Protein AF-B8B8D3-F1 (afdb_monomer_lite)

pLDDT: mean 75.6, std 18.87, range [27.77, 97.94]

InterPro domains:
  IPR036291 NAD(P)-binding domain superfamily [SSF51735] (35-238)
  IPR055222 PRISE-like, Rossmann-fold domain [PF22917] (116-286)

Structure (mmCIF, N/CA/C/O backbone):
data_AF-B8B8D3-F1
#
_entry.id   AF-B8B8D3-F1
#
loop_
_atom_site.group_PDB
_atom_site.id
_atom_site.type_symbol
_atom_site.label_atom_id
_atom_site.label_alt_id
_atom_site.label_comp_id
_atom_site.label_asym_id
_atom_site.label_entity_id
_atom_site.label_seq_id
_atom_site.pdbx_PDB_ins_code
_atom_site.Cartn_x
_atom_site.Cartn_y
_atom_site.Cartn_z
_atom_site.occupancy
_atom_site.B_iso_or_equiv
_atom_site.auth_seq_id
_atom_site.auth_comp_id
_atom_site.auth_asym_id
_atom_site.auth_atom_id
_atom_site.pdbx_PDB_model_num
ATOM 1 N N . MET A 1 1 ? -10.388 -38.086 17.971 1.00 31.34 1 MET A N 1
ATOM 2 C CA . MET A 1 1 ? -9.659 -36.912 17.451 1.00 31.34 1 MET A CA 1
ATOM 3 C C . MET A 1 1 ? -10.047 -35.722 18.312 1.00 31.34 1 MET A C 1
ATOM 5 O O . MET A 1 1 ? -11.242 -35.467 18.411 1.00 31.34 1 MET A O 1
ATOM 9 N N . PRO A 1 2 ? -9.105 -35.093 19.027 1.00 27.77 2 PRO A N 1
ATOM 10 C CA . PRO A 1 2 ? -9.404 -33.931 19.853 1.00 27.77 2 PRO A CA 1
ATOM 11 C C . PRO A 1 2 ? -9.644 -32.690 18.970 1.00 27.77 2 PRO A C 1
ATOM 13 O O . PRO A 1 2 ? -9.091 -32.624 17.869 1.00 27.77 2 PRO A O 1
ATOM 16 N N . PRO A 1 3 ? -10.477 -31.732 19.416 1.00 29.30 3 PRO A N 1
ATOM 17 C CA . PRO A 1 3 ? -10.770 -30.510 18.673 1.00 29.30 3 PRO A CA 1
ATOM 18 C C . PRO A 1 3 ? -9.512 -29.649 18.519 1.00 29.30 3 PRO A C 1
ATOM 20 O O . PRO A 1 3 ? -8.727 -29.504 19.458 1.00 29.30 3 PRO A O 1
ATOM 23 N N . MET A 1 4 ? -9.330 -29.093 17.317 1.00 30.20 4 MET A N 1
ATOM 24 C CA . MET A 1 4 ? -8.259 -28.152 16.997 1.00 30.20 4 MET A CA 1
ATOM 25 C C . MET A 1 4 ? -8.291 -26.970 17.972 1.00 30.20 4 MET A C 1
ATOM 27 O O . MET A 1 4 ? -9.314 -26.316 18.166 1.00 30.20 4 MET A O 1
ATOM 31 N N . SER A 1 5 ? -7.152 -26.762 18.623 1.00 32.12 5 SER A N 1
ATOM 32 C CA . SER A 1 5 ? -6.927 -25.787 19.678 1.00 32.12 5 SER A CA 1
ATOM 33 C C . SER A 1 5 ? -7.064 -24.345 19.190 1.00 32.12 5 SER A C 1
ATOM 35 O O . SER A 1 5 ? -6.575 -24.000 18.116 1.00 32.12 5 SER A O 1
ATOM 37 N N . MET A 1 6 ? -7.635 -23.498 20.049 1.00 28.94 6 MET A N 1
ATOM 38 C CA . MET A 1 6 ? -7.579 -22.036 19.969 1.00 28.94 6 MET A CA 1
ATOM 39 C C . MET A 1 6 ? -6.158 -21.538 19.650 1.00 28.94 6 MET A C 1
ATOM 41 O O . MET A 1 6 ? -5.189 -21.976 20.273 1.00 28.94 6 MET A O 1
ATOM 45 N N . SER A 1 7 ? -6.041 -20.586 18.719 1.00 35.81 7 SER A N 1
ATOM 46 C CA . SER A 1 7 ? -4.790 -19.867 18.451 1.00 35.81 7 SER A CA 1
ATOM 47 C C . SER A 1 7 ? -4.375 -19.061 19.688 1.00 35.81 7 SER A C 1
ATOM 49 O O . SER A 1 7 ? -5.085 -18.165 20.144 1.00 35.81 7 SER A O 1
ATOM 51 N N . TRP A 1 8 ? -3.209 -19.396 20.237 1.00 35.69 8 TRP A N 1
ATOM 52 C CA . TRP A 1 8 ? -2.661 -18.899 21.505 1.00 35.69 8 TRP A CA 1
ATOM 53 C C . TRP A 1 8 ? -2.178 -17.431 21.479 1.00 35.69 8 TRP A C 1
ATOM 55 O O . TRP A 1 8 ? -1.571 -16.970 22.441 1.00 35.69 8 TRP A O 1
ATOM 65 N N . TRP A 1 9 ? -2.469 -16.670 20.418 1.00 36.53 9 TRP A N 1
ATOM 66 C CA . TRP A 1 9 ? -2.070 -15.260 20.281 1.00 36.53 9 TRP A CA 1
ATOM 67 C C . TRP A 1 9 ? -3.082 -14.275 20.905 1.00 36.53 9 TRP A C 1
ATOM 69 O O . TRP A 1 9 ? -2.736 -13.137 21.204 1.00 36.53 9 TRP A O 1
ATOM 79 N N . TRP A 1 10 ? -4.313 -14.720 21.188 1.00 33.72 10 TRP A N 1
ATOM 80 C CA . TRP A 1 10 ? -5.414 -13.869 21.671 1.00 33.72 10 TRP A CA 1
ATOM 81 C C . TRP A 1 10 ? -5.451 -13.618 23.191 1.00 33.72 10 TRP A C 1
ATOM 83 O O . TRP A 1 10 ? -6.118 -12.693 23.656 1.00 33.72 10 TRP A O 1
ATOM 93 N N . ALA A 1 11 ? -4.743 -14.413 24.000 1.00 34.53 11 ALA A N 1
ATOM 94 C CA . ALA A 1 11 ? -4.904 -14.384 25.460 1.00 34.53 11 ALA A CA 1
ATOM 95 C C . ALA A 1 11 ? -4.352 -13.108 26.131 1.00 34.53 11 ALA A C 1
ATOM 97 O O . ALA A 1 11 ? -4.835 -12.722 27.196 1.00 34.53 11 ALA A O 1
ATOM 98 N N . GLY A 1 12 ? -3.382 -12.430 25.507 1.00 35.00 12 GLY A N 1
ATOM 99 C CA . GLY A 1 12 ? -2.735 -11.244 26.080 1.00 35.00 12 GLY A CA 1
ATOM 100 C C . GLY A 1 12 ? -3.601 -9.981 26.057 1.00 35.00 12 GLY A C 1
ATOM 101 O O . GLY A 1 12 ? -3.593 -9.221 27.021 1.00 35.00 12 GLY A O 1
ATOM 102 N N . ALA A 1 13 ? -4.389 -9.775 24.996 1.00 36.91 13 ALA A N 1
ATOM 103 C CA . ALA A 1 13 ? -5.207 -8.569 24.821 1.00 36.91 13 ALA A CA 1
ATOM 104 C C . ALA A 1 13 ? -6.598 -8.669 25.483 1.00 36.91 13 ALA A C 1
ATOM 106 O O . ALA A 1 13 ? -7.198 -7.656 25.833 1.00 36.91 13 ALA A O 1
ATOM 107 N N . ILE A 1 14 ? -7.116 -9.889 25.680 1.00 40.28 14 ILE A N 1
ATOM 108 C CA . ILE A 1 14 ? -8.519 -10.137 26.067 1.00 40.28 14 ILE A CA 1
ATOM 109 C C . ILE A 1 14 ? -8.697 -10.363 27.583 1.00 40.28 14 ILE A C 1
ATOM 111 O O . ILE A 1 14 ? -9.805 -10.228 28.107 1.00 40.28 14 ILE A O 1
ATOM 115 N N . GLY A 1 15 ? -7.624 -10.646 28.333 1.00 33.59 15 GLY A N 1
ATOM 116 C CA . GLY A 1 15 ? -7.701 -10.983 29.765 1.00 33.59 15 GLY A CA 1
ATOM 117 C C . GLY A 1 15 ? -8.375 -9.924 30.655 1.00 33.59 15 GLY A C 1
ATOM 118 O O . GLY A 1 15 ? -8.972 -10.268 31.674 1.00 33.59 15 GLY A O 1
ATOM 119 N N . ALA A 1 16 ? -8.351 -8.651 30.250 1.00 39.16 16 ALA A N 1
ATOM 120 C CA . ALA A 1 16 ? -8.953 -7.547 31.000 1.00 39.16 16 ALA A CA 1
ATOM 121 C C . ALA A 1 16 ? -10.448 -7.306 30.690 1.00 39.16 16 ALA A C 1
ATOM 123 O O . ALA A 1 16 ? -11.129 -6.633 31.461 1.00 39.16 16 ALA A O 1
ATOM 124 N N . ALA A 1 17 ? -10.990 -7.870 29.603 1.00 37.41 17 ALA A N 1
ATOM 125 C CA . ALA A 1 17 ? -12.315 -7.515 29.081 1.00 37.41 17 ALA A CA 1
ATOM 126 C C . ALA A 1 17 ? -13.492 -8.296 29.702 1.00 37.41 17 ALA A C 1
ATOM 128 O O . ALA A 1 17 ? -14.651 -7.939 29.502 1.00 37.41 17 ALA A O 1
ATOM 129 N N . ARG A 1 18 ? -13.245 -9.359 30.481 1.00 32.28 18 ARG A N 1
ATOM 130 C CA . ARG A 1 18 ? -14.314 -10.294 30.899 1.00 32.28 18 ARG A CA 1
ATOM 131 C C . ARG A 1 18 ? -15.180 -9.839 32.084 1.00 32.28 18 ARG A C 1
ATOM 133 O O . ARG A 1 18 ? -15.982 -10.634 32.562 1.00 32.28 18 ARG A O 1
ATOM 140 N N . LYS A 1 19 ? -15.017 -8.614 32.598 1.00 33.91 19 LYS A N 1
ATOM 141 C CA . LYS A 1 19 ? -15.690 -8.169 33.839 1.00 33.91 19 LYS A CA 1
ATOM 142 C C . LYS A 1 19 ? -16.727 -7.053 33.700 1.00 33.91 19 LYS A C 1
ATOM 144 O O . LYS A 1 19 ? -17.307 -6.686 34.714 1.00 33.91 19 LYS A O 1
ATOM 149 N N . CYS A 1 20 ? -17.015 -6.552 32.501 1.00 36.50 20 CYS A N 1
ATOM 150 C CA . CYS A 1 20 ? -17.858 -5.360 32.352 1.00 36.50 20 CYS A CA 1
ATOM 151 C C . CYS A 1 20 ? -19.059 -5.552 31.419 1.00 36.50 20 CYS A C 1
ATOM 153 O O . CYS A 1 20 ? -19.284 -4.703 30.571 1.00 36.50 20 CYS A O 1
ATOM 155 N N . HIS A 1 21 ? -19.846 -6.621 31.556 1.00 34.66 21 HIS A N 1
ATOM 156 C CA . HIS A 1 21 ? -21.182 -6.649 30.950 1.00 34.66 21 HIS A CA 1
ATOM 157 C C . HIS A 1 21 ? -22.163 -7.458 31.798 1.00 34.66 21 HIS A C 1
ATOM 159 O O . HIS A 1 21 ? -22.238 -8.670 31.669 1.00 34.66 21 HIS A O 1
ATOM 165 N N . ASP A 1 22 ? -22.919 -6.740 32.628 1.00 34.78 22 ASP A N 1
ATOM 166 C CA . ASP A 1 22 ? -24.311 -7.046 32.960 1.00 34.78 22 ASP A CA 1
ATOM 167 C C . ASP A 1 22 ? -25.062 -5.704 33.045 1.00 34.78 22 ASP A C 1
ATOM 169 O O . ASP A 1 22 ? -24.672 -4.821 33.810 1.00 34.78 22 ASP A O 1
ATOM 173 N N . GLY A 1 23 ? -26.109 -5.531 32.229 1.00 30.45 23 GLY A N 1
ATOM 174 C CA . GLY A 1 23 ? -27.017 -4.373 32.272 1.00 30.45 23 GLY A CA 1
ATOM 175 C C . GLY A 1 23 ? -27.490 -3.903 30.891 1.00 30.45 23 GLY A C 1
ATOM 176 O O . GLY A 1 23 ? -26.747 -3.232 30.181 1.00 30.45 23 GLY A O 1
ATOM 177 N N . GLY A 1 24 ? -28.720 -4.271 30.510 1.00 37.78 24 GLY A N 1
ATOM 178 C CA . GLY A 1 24 ? -29.315 -4.029 29.188 1.00 37.78 24 GLY A CA 1
ATOM 179 C C . GLY A 1 24 ? -30.153 -2.749 29.028 1.00 37.78 24 GLY A C 1
ATOM 180 O O . GLY A 1 24 ? -30.533 -2.103 30.001 1.00 37.78 24 GLY A O 1
ATOM 181 N N . GLY A 1 25 ? -30.482 -2.443 27.767 1.00 29.25 25 GLY A N 1
ATOM 182 C CA . GLY A 1 25 ? -31.444 -1.429 27.314 1.00 29.25 25 GLY A CA 1
ATOM 183 C C . GLY A 1 25 ? -31.605 -1.493 25.785 1.00 29.25 25 GLY A C 1
ATOM 184 O O . GLY A 1 25 ? -30.609 -1.526 25.070 1.00 29.25 25 GLY A O 1
ATOM 185 N N . GLY A 1 26 ? -32.844 -1.607 25.292 1.00 36.75 26 GLY A N 1
ATOM 186 C CA . GLY A 1 26 ? -33.171 -1.963 23.905 1.00 36.75 26 GLY A CA 1
ATOM 187 C C . GLY A 1 26 ? -33.224 -0.790 22.923 1.00 36.75 26 GLY A C 1
ATOM 188 O O . GLY A 1 26 ? -34.299 -0.263 22.656 1.00 36.75 26 GLY A O 1
ATOM 189 N N . GLU A 1 27 ? -32.085 -0.463 22.317 1.00 39.56 27 GLU A N 1
ATOM 190 C CA . GLU A 1 27 ? -32.020 0.148 20.984 1.00 39.56 27 GLU A CA 1
ATOM 191 C C . GLU A 1 27 ? -31.720 -0.961 19.966 1.00 39.56 27 GLU A C 1
ATOM 193 O O . GLU A 1 27 ? -30.878 -1.827 20.221 1.00 39.56 27 GLU A O 1
ATOM 198 N N . GLN A 1 28 ? -32.413 -0.976 18.821 1.00 40.50 28 GLN A N 1
ATOM 199 C CA . GLN A 1 28 ? -32.047 -1.870 17.718 1.00 40.50 28 GLN A CA 1
ATOM 200 C C . GLN A 1 28 ? -30.656 -1.456 17.228 1.00 40.50 28 GLN A C 1
ATOM 202 O O . GLN A 1 28 ? -30.510 -0.449 16.538 1.00 40.50 28 GLN A O 1
ATOM 207 N N . GLN A 1 29 ? -29.632 -2.205 17.643 1.00 42.88 29 GLN A N 1
ATOM 208 C CA . GLN A 1 29 ? -28.259 -2.011 17.191 1.00 42.88 29 GLN A CA 1
ATOM 209 C C . GLN A 1 29 ? -28.222 -2.001 15.655 1.00 42.88 29 GLN A C 1
ATOM 211 O O . GLN A 1 29 ? -28.870 -2.854 15.038 1.00 42.88 29 GLN A O 1
ATOM 216 N N . PRO A 1 30 ? -27.483 -1.066 15.026 1.00 52.66 30 PRO A N 1
ATOM 217 C CA . PRO A 1 30 ? -27.305 -1.089 13.583 1.00 52.66 30 PRO A CA 1
ATOM 218 C C . PRO A 1 30 ? -26.759 -2.464 13.160 1.00 52.66 30 PRO A C 1
ATOM 220 O O . PRO A 1 30 ? -25.956 -3.053 13.888 1.00 52.66 30 PRO A O 1
ATOM 223 N N . PRO A 1 31 ? -27.181 -2.996 11.998 1.00 69.69 31 PRO A N 1
ATOM 224 C CA . PRO A 1 31 ? -26.857 -4.364 11.581 1.00 69.69 31 PRO A CA 1
ATOM 225 C C . PRO A 1 31 ? -25.350 -4.603 11.404 1.00 69.69 31 PRO A C 1
ATOM 227 O O . PRO A 1 31 ? -24.911 -5.750 11.398 1.00 69.69 31 PRO A O 1
ATOM 230 N N . PHE A 1 32 ? -24.568 -3.525 11.289 1.00 74.44 32 PHE A N 1
ATOM 231 C CA . PHE A 1 32 ? -23.116 -3.531 11.181 1.00 74.44 32 PHE A CA 1
ATOM 232 C C . PHE A 1 32 ? -22.513 -2.540 12.176 1.00 74.44 32 PHE A C 1
ATOM 234 O O . PHE A 1 32 ? -23.018 -1.429 12.340 1.00 74.44 32 PHE A O 1
ATOM 241 N N . ARG A 1 33 ? -21.424 -2.947 12.834 1.00 74.94 33 ARG A N 1
ATOM 242 C CA . ARG A 1 33 ? -20.692 -2.120 13.806 1.00 74.94 33 ARG A CA 1
ATOM 243 C C . ARG A 1 33 ? -19.639 -1.236 13.134 1.00 74.94 33 ARG A C 1
ATOM 245 O O . ARG A 1 33 ? -19.347 -0.158 13.643 1.00 74.94 33 ARG A O 1
ATOM 252 N N . SER A 1 34 ? -19.100 -1.686 12.002 1.00 70.25 34 SER A N 1
ATOM 253 C CA . SER A 1 34 ? -18.034 -1.007 11.260 1.00 70.25 34 SER A CA 1
ATOM 254 C C . SER A 1 34 ? -18.272 -1.119 9.752 1.00 70.25 34 SER A C 1
ATOM 256 O O . SER A 1 34 ? -18.827 -2.118 9.289 1.00 70.25 34 SER A O 1
ATOM 258 N N . VAL A 1 35 ? -17.856 -0.105 8.983 1.00 78.75 35 VAL A N 1
ATOM 259 C CA . VAL A 1 35 ? -18.075 -0.031 7.531 1.00 78.75 35 VAL A CA 1
ATOM 260 C C . VAL A 1 35 ? -16.774 0.359 6.820 1.00 78.75 35 VAL A C 1
ATOM 262 O O . VAL A 1 35 ? -16.270 1.467 6.986 1.00 78.75 35 VAL A O 1
ATOM 265 N N . ALA A 1 36 ? -16.197 -0.544 6.033 1.00 71.12 36 ALA A N 1
ATOM 266 C CA . ALA A 1 36 ? -14.938 -0.317 5.320 1.00 71.12 36 ALA A CA 1
ATOM 267 C C . ALA A 1 36 ? -15.176 0.102 3.863 1.00 71.12 36 ALA A C 1
ATOM 269 O O . ALA A 1 36 ? -16.051 -0.449 3.210 1.00 71.12 36 ALA A O 1
ATOM 270 N N . LEU A 1 37 ? -14.364 1.012 3.328 1.00 72.94 37 LEU A N 1
ATOM 271 C CA . LEU A 1 37 ? -14.217 1.294 1.901 1.00 72.94 37 LEU A CA 1
ATOM 272 C C . LEU A 1 37 ? -12.859 0.757 1.432 1.00 72.94 37 LEU A C 1
ATOM 274 O O . LEU A 1 37 ? -11.805 1.287 1.768 1.00 72.94 37 LEU A O 1
ATOM 278 N N . VAL A 1 38 ? -12.855 -0.301 0.634 1.00 69.75 38 VAL A N 1
ATOM 279 C CA . VAL A 1 38 ? -11.622 -0.915 0.135 1.00 69.75 38 VAL A CA 1
ATOM 280 C C . VAL A 1 38 ? -11.355 -0.403 -1.277 1.00 69.75 38 VAL A C 1
ATOM 282 O O . VAL A 1 38 ? -12.065 -0.770 -2.212 1.00 69.75 38 VAL A O 1
ATOM 285 N N . VAL A 1 39 ? -10.343 0.453 -1.440 1.00 65.12 39 VAL A N 1
ATOM 286 C CA . VAL A 1 39 ? -10.013 1.105 -2.714 1.00 65.12 39 VAL A CA 1
ATOM 287 C C . VAL A 1 39 ? -8.977 0.268 -3.463 1.00 65.12 39 VAL A C 1
ATOM 289 O O . VAL A 1 39 ? -7.859 0.072 -2.995 1.00 65.12 39 VAL A O 1
ATOM 292 N N . GLY A 1 40 ? -9.354 -0.251 -4.633 1.00 63.16 40 GLY A N 1
ATOM 293 C CA . GLY A 1 40 ? -8.593 -1.324 -5.282 1.00 63.16 40 GLY A CA 1
ATOM 294 C C . GLY A 1 40 ? -8.950 -2.688 -4.690 1.00 63.16 40 GLY A C 1
ATOM 295 O O . GLY A 1 40 ? -8.076 -3.512 -4.436 1.00 63.16 40 GLY A O 1
ATOM 296 N N . SER A 1 41 ? -10.243 -2.910 -4.439 1.00 64.44 41 SER A N 1
ATOM 297 C CA . SER A 1 41 ? -10.793 -4.135 -3.839 1.00 64.44 41 SER A CA 1
ATOM 298 C C . SER A 1 41 ? -10.531 -5.419 -4.628 1.00 64.44 41 SER A C 1
ATOM 300 O O . SER A 1 41 ? -10.485 -6.486 -4.032 1.00 64.44 41 SER A O 1
ATOM 302 N N . THR A 1 42 ? -10.301 -5.324 -5.937 1.00 64.50 42 THR A N 1
ATOM 303 C CA . THR A 1 42 ? -9.874 -6.447 -6.790 1.00 64.50 42 THR A CA 1
ATOM 304 C C . THR A 1 42 ? -8.355 -6.644 -6.804 1.00 64.50 42 THR A C 1
ATOM 306 O O . THR A 1 42 ? -7.852 -7.613 -7.368 1.00 64.50 42 THR A O 1
ATOM 309 N N . GLY A 1 43 ? -7.607 -5.733 -6.178 1.00 51.88 43 GLY A N 1
ATOM 310 C CA . GLY A 1 43 ? -6.169 -5.830 -5.985 1.00 51.88 43 GLY A CA 1
ATOM 311 C C . GLY A 1 43 ? -5.796 -6.734 -4.809 1.00 51.88 43 GLY A C 1
ATOM 312 O O . GLY A 1 43 ? -6.638 -7.317 -4.133 1.00 51.88 43 GLY A O 1
ATOM 313 N N . ILE A 1 44 ? -4.500 -6.828 -4.531 1.00 50.50 44 ILE A N 1
ATOM 314 C CA . ILE A 1 44 ? -3.907 -7.847 -3.647 1.00 50.50 44 ILE A CA 1
ATOM 315 C C . ILE A 1 44 ? -4.415 -7.773 -2.214 1.00 50.50 44 ILE A C 1
ATOM 317 O O . ILE A 1 44 ? -4.998 -8.711 -1.670 1.00 50.50 44 ILE A O 1
ATOM 321 N N . VAL A 1 45 ? -4.183 -6.615 -1.610 1.00 52.03 45 VAL A N 1
ATOM 322 C CA . VAL A 1 45 ? -4.622 -6.312 -0.253 1.00 52.03 45 VAL A CA 1
ATOM 323 C C . VAL A 1 45 ? -6.125 -6.078 -0.235 1.00 52.03 45 VAL A C 1
ATOM 325 O O . VAL A 1 45 ? -6.782 -6.476 0.720 1.00 52.03 45 VAL A O 1
ATOM 328 N N . GLY A 1 46 ? -6.684 -5.535 -1.320 1.00 59.56 46 GLY A N 1
ATOM 329 C CA . GLY A 1 46 ? -8.118 -5.329 -1.454 1.00 59.56 46 GLY A CA 1
ATOM 330 C C . GLY A 1 46 ? -8.923 -6.624 -1.363 1.00 59.56 46 GLY A C 1
ATOM 331 O O . GLY A 1 46 ? -9.851 -6.696 -0.567 1.00 59.56 46 GLY A O 1
ATOM 332 N N . THR A 1 47 ? -8.508 -7.666 -2.083 1.00 62.97 47 THR A N 1
ATOM 333 C CA . THR A 1 47 ? -9.187 -8.971 -2.102 1.00 62.97 47 THR A CA 1
ATOM 334 C C . THR A 1 47 ? -9.107 -9.631 -0.729 1.00 62.97 47 THR A C 1
ATOM 336 O O . THR A 1 47 ? -10.117 -10.058 -0.182 1.00 62.97 47 THR A O 1
ATOM 339 N N . SER A 1 48 ? -7.923 -9.613 -0.105 1.00 56.47 48 SER A N 1
ATOM 340 C CA . SER A 1 48 ? -7.752 -10.138 1.258 1.00 56.47 48 SER A CA 1
ATOM 341 C C . SER A 1 48 ? -8.627 -9.411 2.283 1.00 56.47 48 SER A C 1
ATOM 343 O O . SER A 1 48 ? -9.201 -10.049 3.159 1.00 56.47 48 SER A O 1
ATOM 345 N N . LEU A 1 49 ? -8.739 -8.082 2.192 1.00 59.25 49 LEU A N 1
ATOM 346 C CA . LEU A 1 49 ? -9.594 -7.296 3.084 1.00 59.25 49 LEU A CA 1
ATOM 347 C C . LEU A 1 49 ? -11.076 -7.584 2.842 1.00 59.25 49 LEU A C 1
ATOM 349 O O . LEU A 1 49 ? -11.832 -7.714 3.799 1.00 59.25 49 LEU A O 1
ATOM 353 N N . VAL A 1 50 ? -11.485 -7.726 1.581 1.00 75.94 50 VAL A N 1
ATOM 354 C CA . VAL A 1 50 ? -12.854 -8.104 1.212 1.00 75.94 50 VAL A CA 1
ATOM 355 C C . VAL A 1 50 ? -13.221 -9.497 1.735 1.00 75.94 50 VAL A C 1
ATOM 357 O O . VAL A 1 50 ? -14.366 -9.690 2.135 1.00 75.94 50 VAL A O 1
ATOM 360 N N . ASP A 1 51 ? -12.268 -10.429 1.804 1.00 71.56 51 ASP A N 1
ATOM 361 C CA . ASP A 1 51 ? -12.491 -11.783 2.324 1.00 71.56 51 ASP A CA 1
ATOM 362 C C . ASP A 1 51 ? -12.492 -11.845 3.859 1.00 71.56 51 ASP A C 1
ATOM 364 O O . ASP A 1 51 ? -13.296 -12.563 4.454 1.00 71.56 51 ASP A O 1
ATOM 368 N N . ILE A 1 52 ? -11.593 -11.103 4.514 1.00 65.62 52 ILE A N 1
ATOM 369 C CA . ILE A 1 52 ? -11.393 -11.167 5.969 1.00 65.62 52 ILE A CA 1
ATOM 370 C C . ILE A 1 52 ? -12.419 -10.315 6.718 1.00 65.62 52 ILE A C 1
ATOM 372 O O . ILE A 1 52 ? -12.960 -10.762 7.727 1.00 65.62 52 ILE A O 1
ATOM 376 N N . LEU A 1 53 ? -12.709 -9.093 6.255 1.00 72.62 53 LEU A N 1
ATOM 377 C CA . LEU A 1 53 ? -13.583 -8.164 6.983 1.00 72.62 53 LEU A CA 1
ATOM 378 C C . LEU A 1 53 ? -14.968 -8.761 7.305 1.00 72.62 53 LEU A C 1
ATOM 380 O O . LEU A 1 53 ? -15.402 -8.629 8.448 1.00 72.62 53 LEU A O 1
ATOM 384 N N . PRO A 1 54 ? -15.642 -9.483 6.389 1.00 82.19 54 PRO A N 1
ATOM 385 C CA . PRO A 1 54 ? -16.955 -10.070 6.658 1.00 82.19 54 PRO A CA 1
ATOM 386 C C . PRO A 1 54 ? -16.966 -11.294 7.588 1.00 82.19 54 PRO A C 1
ATOM 388 O O . PRO A 1 54 ? -18.057 -11.782 7.893 1.00 82.19 54 PRO A O 1
ATOM 391 N N . LEU A 1 55 ? -15.813 -11.841 8.003 1.00 76.88 55 LEU A N 1
ATOM 392 C CA . LEU A 1 55 ? -15.791 -13.051 8.833 1.00 76.88 55 LEU A CA 1
ATOM 393 C C . LEU A 1 55 ? -16.397 -12.792 10.232 1.00 76.88 55 LEU A C 1
ATOM 395 O O . LEU A 1 55 ? -16.214 -11.709 10.794 1.00 76.88 55 LEU A O 1
ATOM 399 N N . PRO A 1 56 ? -17.112 -13.769 10.832 1.00 75.94 56 PRO A N 1
ATOM 400 C CA . PRO A 1 56 ? -17.831 -13.569 12.098 1.00 75.94 56 PRO A CA 1
ATOM 401 C C . PRO A 1 56 ? -16.921 -13.305 13.301 1.00 75.94 56 PRO A C 1
ATOM 403 O O . PRO A 1 56 ? -17.353 -12.712 14.288 1.00 75.94 56 PRO A O 1
ATOM 406 N N . ASP A 1 57 ? -15.684 -13.790 13.237 1.00 70.00 57 ASP A N 1
ATOM 407 C CA . ASP A 1 57 ? -14.653 -13.622 14.254 1.00 70.00 57 ASP A CA 1
ATOM 408 C C . ASP A 1 57 ? -13.759 -12.403 14.000 1.00 70.00 57 ASP A C 1
ATOM 410 O O . ASP A 1 57 ? -12.917 -12.095 14.846 1.00 70.00 57 ASP A O 1
ATOM 414 N N . THR A 1 58 ? -13.972 -11.669 12.898 1.00 56.12 58 THR A N 1
ATOM 415 C CA . THR A 1 58 ? -13.249 -10.428 12.621 1.00 56.12 58 THR A CA 1
ATOM 416 C C . THR A 1 58 ? -13.657 -9.367 13.637 1.00 56.12 58 THR A C 1
ATOM 418 O O . THR A 1 58 ? -14.808 -8.904 13.642 1.00 56.12 58 THR A O 1
ATOM 421 N N . PRO A 1 59 ? -12.744 -8.947 14.529 1.00 47.53 59 PRO A N 1
ATOM 422 C CA . PRO A 1 59 ? -13.123 -8.056 15.608 1.00 47.53 59 PRO A CA 1
ATOM 423 C C . PRO A 1 59 ? -13.522 -6.679 15.059 1.00 47.53 59 PRO A C 1
ATOM 425 O O . PRO A 1 59 ? -13.135 -6.284 13.960 1.00 47.53 59 PRO A O 1
ATOM 428 N N . GLY A 1 60 ? -14.366 -5.954 15.794 1.00 58.72 60 GLY A N 1
ATOM 429 C CA . GLY A 1 60 ? -15.035 -4.759 15.260 1.00 58.72 60 GLY A CA 1
ATOM 430 C C . GLY A 1 60 ? -16.198 -5.075 14.310 1.00 58.72 60 GLY A C 1
ATOM 431 O O . GLY A 1 60 ? -16.911 -4.153 13.912 1.00 58.72 60 GLY A O 1
ATOM 432 N N . GLY A 1 61 ? -16.430 -6.357 14.003 1.00 61.56 61 GLY A N 1
ATOM 433 C CA . GLY A 1 61 ? -17.581 -6.824 13.249 1.00 61.56 61 GLY A CA 1
ATOM 434 C C . GLY A 1 61 ? -18.893 -6.814 14.050 1.00 61.56 61 GLY A C 1
ATOM 435 O O . GLY A 1 61 ? -18.891 -6.557 15.261 1.00 61.56 61 GLY A O 1
ATOM 436 N N . PRO A 1 62 ? -20.031 -7.085 13.389 1.00 83.06 62 PRO A N 1
ATOM 437 C CA . PRO A 1 62 ? -20.148 -7.416 11.965 1.00 83.06 62 PRO A CA 1
ATOM 438 C C . PRO A 1 62 ? -19.775 -6.228 11.062 1.00 83.06 62 PRO A C 1
ATOM 440 O O . PRO A 1 62 ? -20.208 -5.098 11.303 1.00 83.06 62 PRO A O 1
ATOM 443 N N . TRP A 1 63 ? -18.929 -6.485 10.059 1.00 76.94 63 TRP A N 1
ATOM 444 C CA . TRP A 1 63 ? -18.421 -5.474 9.126 1.00 76.94 63 TRP A CA 1
ATOM 445 C C . TRP A 1 63 ? -19.269 -5.416 7.868 1.00 76.94 63 TRP A C 1
ATOM 447 O O . TRP A 1 63 ? -19.547 -6.451 7.273 1.00 76.94 63 TRP A O 1
ATOM 457 N N . LYS A 1 64 ? -19.594 -4.203 7.427 1.00 87.56 64 LYS A N 1
ATOM 458 C CA . LYS A 1 64 ? -20.033 -3.916 6.060 1.00 87.56 64 LYS A CA 1
ATOM 459 C C . LYS A 1 64 ? -18.826 -3.466 5.240 1.00 87.56 64 LYS A C 1
ATOM 461 O O . LYS A 1 64 ? -17.976 -2.738 5.747 1.00 87.56 64 LYS A O 1
ATOM 466 N N . VAL A 1 65 ? -18.732 -3.869 3.981 1.00 85.06 65 VAL A N 1
ATOM 467 C CA . VAL A 1 65 ? -17.600 -3.536 3.109 1.00 85.06 65 VAL A CA 1
ATOM 468 C C . VAL A 1 65 ? -18.120 -2.948 1.807 1.00 85.06 65 VAL A C 1
ATOM 470 O O . VAL A 1 65 ? -18.877 -3.591 1.095 1.00 85.06 65 VAL A O 1
ATOM 473 N N . TYR A 1 66 ? -17.683 -1.745 1.465 1.00 85.25 66 TYR A N 1
ATOM 474 C CA . TYR A 1 66 ? -17.765 -1.190 0.125 1.00 85.25 66 TYR A CA 1
ATOM 475 C C . TYR A 1 66 ? -16.468 -1.512 -0.614 1.00 85.25 66 TYR A C 1
ATOM 477 O O . TYR A 1 66 ? -15.414 -0.938 -0.347 1.00 85.25 66 TYR A O 1
ATOM 485 N N . ALA A 1 67 ? -16.533 -2.471 -1.524 1.00 82.31 67 ALA A N 1
ATOM 486 C CA . ALA A 1 67 ? -15.421 -2.892 -2.355 1.00 82.31 67 ALA A CA 1
ATOM 487 C C . ALA A 1 67 ? -15.390 -2.021 -3.616 1.00 82.31 67 ALA A C 1
ATOM 489 O O . ALA A 1 67 ? -16.228 -2.185 -4.493 1.00 82.31 67 ALA A O 1
ATOM 490 N N . LEU A 1 68 ? -14.462 -1.068 -3.706 1.00 76.69 68 LEU A N 1
ATOM 491 C CA . LEU A 1 68 ? -14.380 -0.148 -4.837 1.00 76.69 68 LEU A CA 1
ATOM 492 C C . LEU A 1 68 ? -13.296 -0.592 -5.819 1.00 76.69 68 LEU A C 1
ATOM 494 O O . LEU A 1 68 ? -12.148 -0.843 -5.434 1.00 76.69 68 LEU A O 1
ATOM 498 N N . SER A 1 69 ? -13.654 -0.711 -7.092 1.00 74.19 69 SER A N 1
ATOM 499 C CA . SER A 1 69 ? -12.709 -0.924 -8.190 1.00 74.19 69 SER A CA 1
ATOM 500 C C . SER A 1 69 ? -13.324 -0.456 -9.513 1.00 74.19 69 SER A C 1
ATOM 502 O O . SER A 1 69 ? -14.502 -0.123 -9.575 1.00 74.19 69 SER A O 1
ATOM 504 N N . ARG A 1 70 ? -12.539 -0.399 -10.591 1.00 74.06 70 ARG A N 1
ATOM 505 C CA . ARG A 1 70 ? -13.014 0.120 -11.891 1.00 74.06 70 ARG A CA 1
ATOM 506 C C . ARG A 1 70 ? -13.938 -0.842 -12.634 1.00 74.06 70 ARG A C 1
ATOM 508 O O . ARG A 1 70 ? -14.693 -0.421 -13.504 1.00 74.06 70 ARG A O 1
ATOM 515 N N . ARG A 1 71 ? -13.840 -2.137 -12.345 1.00 70.19 71 ARG A N 1
ATOM 516 C CA . ARG A 1 71 ? -14.510 -3.218 -13.076 1.00 70.19 71 ARG A CA 1
ATOM 517 C C . ARG A 1 71 ? -15.231 -4.112 -12.074 1.00 70.19 71 ARG A C 1
ATOM 519 O O . ARG A 1 71 ? -14.795 -4.192 -10.933 1.00 70.19 71 ARG A O 1
ATOM 526 N N . PRO A 1 72 ? -16.326 -4.783 -12.451 1.00 71.12 72 PRO A N 1
ATOM 527 C CA . PRO A 1 72 ? -16.930 -5.764 -11.561 1.00 71.12 72 PRO A CA 1
ATOM 528 C C . PRO A 1 72 ? -15.929 -6.889 -11.240 1.00 71.12 72 PRO A C 1
ATOM 530 O O . PRO A 1 72 ? -15.005 -7.122 -12.027 1.00 71.12 72 PRO A O 1
ATOM 533 N N . PRO A 1 73 ? -16.121 -7.620 -10.126 1.00 67.12 73 PRO A N 1
ATOM 534 C CA . PRO A 1 73 ? -15.339 -8.812 -9.838 1.00 67.12 73 PRO A CA 1
ATOM 535 C C . PRO A 1 73 ? -15.357 -9.774 -11.038 1.00 67.12 73 PRO A C 1
ATOM 537 O O . PRO A 1 73 ? -16.393 -9.885 -11.706 1.00 67.12 73 PRO A O 1
ATOM 540 N N . PRO A 1 74 ? -14.248 -10.476 -11.323 1.00 63.38 74 PRO A N 1
ATOM 541 C CA . PRO A 1 74 ? -14.190 -11.410 -12.437 1.00 63.38 74 PRO A CA 1
ATOM 542 C C . PRO A 1 74 ? -15.309 -12.466 -12.381 1.00 63.38 74 PRO A C 1
ATOM 544 O O . PRO A 1 74 ? -15.701 -12.878 -11.290 1.00 63.38 74 PRO A O 1
ATOM 547 N N . PRO A 1 75 ? -15.791 -12.990 -13.525 1.00 60.78 75 PRO A N 1
ATOM 548 C CA . PRO A 1 75 ? -16.913 -13.939 -13.561 1.00 60.78 75 PRO A CA 1
ATOM 549 C C . PRO A 1 75 ? -16.677 -15.253 -12.799 1.00 60.78 75 PRO A C 1
ATOM 551 O O . PRO A 1 75 ? -17.627 -15.963 -12.483 1.00 60.78 75 PRO A O 1
ATOM 554 N N . TRP A 1 76 ? -15.413 -15.601 -12.548 1.00 58.34 76 TRP A N 1
ATOM 555 C CA . TRP A 1 76 ? -14.999 -16.785 -11.790 1.00 58.34 76 TRP A CA 1
ATOM 556 C C . TRP A 1 76 ? -14.841 -16.527 -10.287 1.00 58.34 76 TRP A C 1
ATOM 558 O O . TRP A 1 76 ? -14.540 -17.463 -9.545 1.00 58.34 76 TRP A O 1
ATOM 568 N N . SER A 1 77 ? -15.013 -15.286 -9.827 1.00 54.78 77 SER A N 1
ATOM 569 C CA . SER A 1 77 ? -14.971 -14.965 -8.405 1.00 54.78 77 SER A CA 1
ATOM 570 C C . SER A 1 77 ? -16.220 -15.495 -7.699 1.00 54.78 77 SER A C 1
ATOM 572 O O . SER A 1 77 ? -17.323 -15.407 -8.249 1.00 54.78 77 SER A O 1
ATOM 574 N N . PRO A 1 78 ? -16.081 -16.040 -6.478 1.00 62.88 78 PRO A N 1
ATOM 575 C CA . PRO A 1 78 ? -17.238 -16.421 -5.686 1.00 62.88 78 PRO A CA 1
ATOM 576 C C . PRO A 1 78 ? -18.136 -15.195 -5.456 1.00 62.88 78 PRO A C 1
ATOM 578 O O . PRO A 1 78 ? -17.632 -14.071 -5.362 1.00 62.88 78 PRO A O 1
ATOM 581 N N . PRO A 1 79 ? -19.465 -15.385 -5.378 1.00 67.31 79 PRO A N 1
ATOM 582 C CA . PRO A 1 79 ? -20.374 -14.283 -5.114 1.00 67.31 79 PRO A CA 1
ATOM 583 C C . PRO A 1 79 ? -19.985 -13.609 -3.789 1.00 67.31 79 PRO A C 1
ATOM 585 O O . PRO A 1 79 ? -19.725 -14.317 -2.809 1.00 67.31 79 PRO A O 1
ATOM 588 N N . PRO A 1 80 ? -19.921 -12.265 -3.750 1.00 69.12 80 PRO A N 1
ATOM 589 C CA . PRO A 1 80 ? -19.488 -11.550 -2.562 1.00 69.12 80 PRO A CA 1
ATOM 590 C C . PRO A 1 80 ? -20.398 -11.891 -1.370 1.00 69.12 80 PRO A C 1
ATOM 592 O O . PRO A 1 80 ? -21.613 -12.040 -1.551 1.00 69.12 80 PRO A O 1
ATOM 595 N N . PRO A 1 81 ? -19.843 -12.016 -0.149 1.00 77.19 81 PRO A N 1
ATOM 596 C CA . PRO A 1 81 ? -20.643 -12.175 1.059 1.00 77.19 81 PRO A CA 1
ATOM 597 C C . PRO A 1 81 ? -21.701 -11.073 1.161 1.00 77.19 81 PRO A C 1
ATOM 599 O O . PRO A 1 81 ? -21.465 -9.950 0.730 1.00 77.19 81 PRO A O 1
ATOM 602 N N . ALA A 1 82 ? -22.843 -11.352 1.798 1.00 80.50 82 ALA A N 1
ATOM 603 C CA . ALA A 1 82 ? -23.956 -10.396 1.901 1.00 80.50 82 ALA A CA 1
ATOM 604 C C . ALA A 1 82 ? -23.576 -9.043 2.541 1.00 80.50 82 ALA A C 1
ATOM 606 O O . ALA A 1 82 ? -24.289 -8.056 2.380 1.00 80.50 82 ALA A O 1
ATOM 607 N N . ALA A 1 83 ? -22.462 -9.000 3.272 1.00 85.12 83 ALA A N 1
ATOM 608 C CA . ALA A 1 83 ? -21.937 -7.796 3.894 1.00 85.12 83 ALA A CA 1
ATOM 609 C C . ALA A 1 83 ? -21.020 -6.961 2.976 1.00 85.12 83 ALA A C 1
ATOM 611 O O . ALA A 1 83 ? -20.575 -5.889 3.379 1.00 85.12 83 ALA A O 1
ATOM 612 N N . VAL A 1 84 ? -20.733 -7.430 1.758 1.00 87.38 84 VAL A N 1
ATOM 613 C CA . VAL A 1 84 ? -19.858 -6.775 0.782 1.00 87.38 84 VAL A CA 1
ATOM 614 C C . VAL A 1 84 ? -20.687 -6.225 -0.378 1.00 87.38 84 VAL A C 1
ATOM 616 O O . VAL A 1 84 ? -21.323 -6.966 -1.124 1.00 87.38 84 VAL A O 1
ATOM 619 N N . THR A 1 85 ? -20.612 -4.916 -0.579 1.00 90.00 85 THR A N 1
ATOM 620 C CA . THR A 1 85 ? -21.177 -4.202 -1.723 1.00 90.00 85 THR A CA 1
ATOM 621 C C . THR A 1 85 ? -20.047 -3.771 -2.644 1.00 90.00 85 THR A C 1
ATOM 623 O O . THR A 1 85 ? -19.196 -2.981 -2.245 1.00 90.00 85 THR A O 1
ATOM 626 N N . HIS A 1 86 ? -20.038 -4.250 -3.886 1.00 85.31 86 HIS A N 1
ATOM 627 C CA . HIS A 1 86 ? -19.054 -3.805 -4.869 1.00 85.31 86 HIS A CA 1
ATOM 628 C C . HIS A 1 86 ? -19.525 -2.538 -5.593 1.00 85.31 86 HIS A C 1
ATOM 630 O O . HIS A 1 86 ? -20.662 -2.464 -6.057 1.00 85.31 86 HIS A O 1
ATOM 636 N N . LEU A 1 87 ? -18.635 -1.558 -5.719 1.00 85.06 87 LEU A N 1
ATOM 637 C CA . LEU A 1 87 ? -18.855 -0.292 -6.402 1.00 85.06 87 LEU A CA 1
ATOM 638 C C . LEU A 1 87 ? -17.889 -0.195 -7.580 1.00 85.06 87 LEU A C 1
ATOM 640 O O . LEU A 1 87 ? -16.672 -0.152 -7.398 1.00 85.06 87 LEU A O 1
ATOM 644 N N . CYS A 1 88 ? -18.447 -0.168 -8.788 1.00 85.44 88 CYS A N 1
ATOM 645 C CA . CYS A 1 88 ? -17.682 0.030 -10.013 1.00 85.44 88 CYS A CA 1
ATOM 646 C C . CYS A 1 88 ? -17.484 1.529 -10.241 1.00 85.44 88 CYS A C 1
ATOM 648 O O . CYS A 1 88 ? -18.374 2.192 -10.766 1.00 85.44 88 CYS A O 1
ATOM 650 N N . VAL A 1 89 ? -16.345 2.065 -9.809 1.00 74.44 89 VAL A N 1
ATOM 651 C CA . VAL A 1 89 ? -16.040 3.498 -9.882 1.00 74.44 89 VAL A CA 1
ATOM 652 C C . VAL A 1 89 ? -14.626 3.677 -10.401 1.00 74.44 89 VAL A C 1
ATOM 654 O O . VAL A 1 89 ? -13.676 3.094 -9.869 1.00 74.44 89 VAL A O 1
ATOM 657 N N . ASP A 1 90 ? -14.481 4.508 -11.431 1.00 70.56 90 ASP A N 1
ATOM 658 C CA . ASP A 1 90 ? -13.173 5.009 -11.823 1.00 70.56 90 ASP A CA 1
ATOM 659 C C . ASP A 1 90 ? -12.787 6.203 -10.963 1.00 70.56 90 ASP A C 1
ATOM 661 O O . ASP A 1 90 ? -13.392 7.266 -11.038 1.00 70.56 90 ASP A O 1
ATOM 665 N N . LEU A 1 91 ? -11.754 6.018 -10.143 1.00 60.22 91 LEU A N 1
ATOM 666 C CA . LEU A 1 91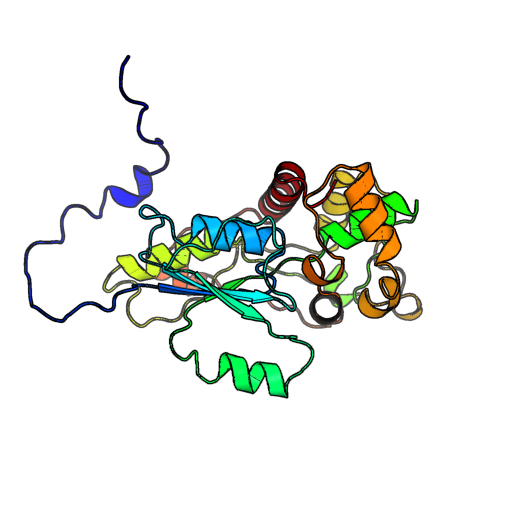 ? -11.227 7.065 -9.274 1.00 60.22 91 LEU A CA 1
ATOM 667 C C . LEU A 1 91 ? -10.626 8.240 -10.052 1.00 60.22 91 LEU A C 1
ATOM 669 O O . LEU A 1 91 ? -10.412 9.298 -9.467 1.00 60.22 91 LEU A O 1
ATOM 673 N N . ALA A 1 92 ? -10.330 8.057 -11.342 1.00 49.09 92 ALA A N 1
ATOM 674 C CA . ALA A 1 92 ? -9.880 9.133 -12.215 1.00 49.09 92 ALA A CA 1
ATOM 675 C C . ALA A 1 92 ? -11.021 10.078 -12.645 1.00 49.09 92 ALA A C 1
ATOM 677 O O . ALA A 1 92 ? -10.746 11.196 -13.080 1.00 49.09 92 ALA A O 1
ATOM 678 N N . ASP A 1 93 ? -12.285 9.666 -12.507 1.00 59.22 93 ASP A N 1
ATOM 679 C CA . ASP A 1 93 ? -13.455 10.492 -12.801 1.00 59.22 93 ASP A CA 1
ATOM 680 C C . ASP A 1 93 ? -14.011 11.099 -11.506 1.00 59.22 93 ASP A C 1
ATOM 682 O O . ASP A 1 93 ? -14.783 10.487 -10.769 1.00 59.22 93 ASP A O 1
ATOM 686 N N . ALA A 1 94 ? -13.615 12.341 -11.222 1.00 45.84 94 ALA A N 1
ATOM 687 C CA . ALA A 1 94 ? -14.011 13.043 -10.003 1.00 45.84 94 ALA A CA 1
ATOM 688 C C . ALA A 1 94 ? -15.537 13.207 -9.853 1.00 45.84 94 ALA A C 1
ATOM 690 O O . ALA A 1 94 ? -16.031 13.232 -8.724 1.00 45.84 94 ALA A O 1
ATOM 691 N N . ALA A 1 95 ? -16.284 13.306 -10.959 1.00 56.91 95 ALA A N 1
ATOM 692 C CA . ALA A 1 95 ? -17.739 13.417 -10.918 1.00 56.91 95 ALA A CA 1
ATOM 693 C C . ALA A 1 95 ? -18.373 12.066 -10.567 1.00 56.91 95 ALA A C 1
ATOM 695 O O . ALA A 1 95 ? -19.205 12.007 -9.662 1.00 56.91 95 ALA A O 1
ATOM 696 N N . ALA A 1 96 ? -17.910 10.983 -11.198 1.00 64.06 96 ALA A N 1
ATOM 697 C CA . ALA A 1 96 ? -18.364 9.628 -10.887 1.00 64.06 96 ALA A CA 1
ATOM 698 C C . ALA A 1 96 ? -18.010 9.208 -9.450 1.00 64.06 96 ALA A C 1
ATOM 700 O O . ALA A 1 96 ? -18.804 8.552 -8.779 1.00 64.06 96 ALA A O 1
ATOM 701 N N . VAL A 1 97 ? -16.843 9.618 -8.939 1.00 54.44 97 VAL A N 1
ATOM 702 C CA . VAL A 1 97 ? -16.446 9.399 -7.538 1.00 54.44 97 VAL A CA 1
ATOM 703 C C . VAL A 1 97 ? -17.365 10.146 -6.581 1.00 54.44 97 VAL A C 1
ATOM 705 O O . VAL A 1 97 ? -17.842 9.556 -5.613 1.00 54.44 97 VAL A O 1
ATOM 708 N N . ALA A 1 98 ? -17.624 11.430 -6.838 1.00 59.25 98 ALA A N 1
ATOM 709 C CA . ALA A 1 98 ? -18.513 12.223 -6.000 1.00 59.25 98 ALA A CA 1
ATOM 710 C C . ALA A 1 98 ? -19.929 11.634 -5.991 1.00 59.25 98 ALA A C 1
ATOM 712 O O . ALA A 1 98 ? -20.512 11.480 -4.924 1.00 59.25 98 ALA A O 1
ATOM 713 N N . GLU A 1 99 ? -20.451 11.239 -7.151 1.00 77.38 99 GLU A N 1
ATOM 714 C CA . GLU A 1 99 ? -21.766 10.610 -7.277 1.00 77.38 99 GLU A CA 1
ATOM 715 C C . GLU A 1 99 ? -21.842 9.268 -6.535 1.00 77.38 99 GLU A C 1
ATOM 717 O O . GLU A 1 99 ? -22.787 9.028 -5.783 1.00 77.38 99 GLU A O 1
ATOM 722 N N . ALA A 1 100 ? -20.833 8.409 -6.693 1.00 71.56 100 ALA A N 1
ATOM 723 C CA . ALA A 1 100 ? -20.832 7.077 -6.101 1.00 71.56 100 ALA A CA 1
ATOM 724 C C . ALA A 1 100 ? -20.565 7.074 -4.589 1.00 71.56 100 ALA A C 1
ATOM 726 O O . ALA A 1 100 ? -21.073 6.200 -3.886 1.00 71.56 100 ALA A O 1
ATOM 727 N N . LEU A 1 101 ? -19.769 8.023 -4.080 1.00 73.88 101 LEU A N 1
ATOM 728 C CA . LEU A 1 101 ? -19.376 8.076 -2.669 1.00 73.88 101 LEU A CA 1
ATOM 729 C C . LEU A 1 101 ? -20.232 9.027 -1.823 1.00 73.88 101 LEU A C 1
ATOM 731 O O . LEU A 1 101 ? -20.370 8.782 -0.627 1.00 73.88 101 LEU A O 1
ATOM 735 N N . ALA A 1 102 ? -20.853 10.061 -2.408 1.00 74.75 102 ALA A N 1
ATOM 736 C CA . ALA A 1 102 ? -21.761 10.965 -1.690 1.00 74.75 102 ALA A CA 1
ATOM 737 C C . ALA A 1 102 ? -22.870 10.262 -0.877 1.00 74.75 102 ALA A C 1
ATOM 739 O O . ALA A 1 102 ? -23.138 10.716 0.237 1.00 74.75 102 ALA A O 1
ATOM 740 N N . PRO A 1 103 ? -23.517 9.176 -1.357 1.00 82.19 103 PRO A N 1
ATOM 741 C CA . PRO A 1 103 ? -24.542 8.486 -0.573 1.00 82.19 103 PRO A CA 1
ATOM 742 C C . PRO A 1 103 ? -23.975 7.588 0.538 1.00 82.19 103 PRO A C 1
ATOM 744 O O . PRO A 1 103 ? -24.734 7.111 1.380 1.00 82.19 103 PRO A O 1
ATOM 747 N N . LEU A 1 104 ? -22.663 7.337 0.566 1.00 82.25 104 LEU A N 1
ATOM 748 C CA . LEU A 1 104 ? -22.018 6.393 1.484 1.00 82.25 104 LEU A CA 1
ATOM 749 C C . LEU A 1 104 ? -21.541 7.102 2.753 1.00 82.25 104 LEU A C 1
ATOM 751 O O . LEU A 1 104 ? -20.359 7.117 3.095 1.00 82.25 104 LEU A O 1
ATOM 755 N N . THR A 1 105 ? -22.479 7.715 3.467 1.00 80.88 105 THR A N 1
ATOM 756 C CA . THR A 1 105 ? -22.187 8.502 4.675 1.00 80.88 105 THR A CA 1
ATOM 757 C C . THR A 1 105 ? -21.847 7.642 5.895 1.00 80.88 105 THR A C 1
ATOM 759 O O . THR A 1 105 ? -21.561 8.178 6.961 1.00 80.88 105 THR A O 1
ATOM 762 N N . ASP A 1 106 ? -21.936 6.317 5.768 1.00 72.31 106 ASP A N 1
ATOM 763 C CA . ASP A 1 106 ? -21.704 5.342 6.831 1.00 72.31 106 ASP A CA 1
ATOM 764 C C . ASP A 1 106 ? -20.282 4.763 6.835 1.00 72.31 106 ASP A C 1
ATOM 766 O O . ASP A 1 106 ? -19.956 4.006 7.745 1.00 72.31 106 ASP A O 1
ATOM 770 N N . ILE A 1 107 ? -19.436 5.114 5.856 1.00 58.97 107 ILE A N 1
ATOM 771 C CA . ILE A 1 107 ? -18.040 4.658 5.768 1.00 58.97 107 ILE A CA 1
ATOM 772 C C . ILE A 1 107 ? -17.243 5.140 6.980 1.00 58.97 107 ILE A C 1
ATOM 774 O O . ILE A 1 107 ? -17.222 6.328 7.296 1.00 58.97 107 ILE A O 1
ATOM 778 N N . THR A 1 108 ? -16.506 4.219 7.599 1.00 49.50 108 THR A N 1
ATOM 779 C CA . THR A 1 108 ? -15.614 4.519 8.719 1.00 49.50 108 THR A CA 1
ATOM 780 C C . THR A 1 108 ? -14.119 4.338 8.402 1.00 49.50 108 THR A C 1
ATOM 782 O O . THR A 1 108 ? -13.309 4.945 9.099 1.00 49.50 108 THR A O 1
ATOM 785 N N . HIS A 1 109 ? -13.712 3.584 7.357 1.00 42.66 109 HIS A N 1
ATOM 786 C CA . HIS A 1 109 ? -12.292 3.202 7.116 1.00 42.66 109 HIS A CA 1
ATOM 787 C C . HIS A 1 109 ? -11.893 3.027 5.617 1.00 42.66 109 HIS A C 1
ATOM 789 O O . HIS A 1 109 ? -12.758 2.648 4.836 1.00 42.66 109 HIS A O 1
ATOM 795 N N . VAL A 1 110 ? -10.614 3.241 5.205 1.00 44.94 110 VAL A N 1
ATOM 796 C CA . VAL A 1 110 ? -10.104 3.195 3.787 1.00 44.94 110 VAL A CA 1
ATOM 797 C C . VAL A 1 110 ? -8.738 2.442 3.607 1.00 44.94 110 VAL A C 1
ATOM 799 O O . VAL A 1 110 ? -7.891 2.590 4.483 1.00 44.94 110 VAL A O 1
ATOM 802 N N . PHE A 1 111 ? -8.470 1.687 2.501 1.00 47.41 111 PHE A N 1
ATOM 803 C CA . PHE A 1 111 ? -7.242 0.836 2.252 1.00 47.41 111 PHE A CA 1
ATOM 804 C C . PHE A 1 111 ? -6.651 0.836 0.782 1.00 47.41 111 PHE A C 1
ATOM 806 O O . PHE A 1 111 ? -7.458 1.006 -0.130 1.00 47.41 111 PHE A O 1
ATOM 813 N N . TYR A 1 112 ? -5.316 0.604 0.520 1.00 52.03 112 TYR A N 1
ATOM 814 C CA . TYR A 1 112 ? -4.608 0.752 -0.819 1.00 52.03 112 TYR A CA 1
ATOM 815 C C . TYR A 1 112 ? -3.225 -0.003 -1.076 1.00 52.03 112 TYR A C 1
ATOM 817 O O . TYR A 1 112 ? -2.428 -0.072 -0.143 1.00 52.03 112 TYR A O 1
ATOM 825 N N . VAL A 1 113 ? -2.858 -0.479 -2.316 1.00 51.38 113 VAL A N 1
ATOM 826 C CA . VAL A 1 113 ? -1.517 -1.089 -2.720 1.00 51.38 113 VAL A CA 1
ATOM 827 C C . VAL A 1 113 ? -1.065 -0.962 -4.216 1.00 51.38 113 VAL A C 1
ATOM 829 O O . VAL A 1 113 ? -1.878 -1.203 -5.097 1.00 51.38 113 VAL A O 1
ATOM 832 N N . ALA A 1 114 ? 0.229 -0.682 -4.541 1.00 64.00 114 ALA A N 1
ATOM 833 C CA . ALA A 1 114 ? 0.711 -0.545 -5.955 1.00 64.00 114 ALA A CA 1
ATOM 834 C C . ALA A 1 114 ? 2.204 -0.873 -6.315 1.00 64.00 114 ALA A C 1
ATOM 836 O O . ALA A 1 114 ? 2.514 -1.077 -7.488 1.00 64.00 114 ALA A O 1
ATOM 837 N N . LEU A 1 115 ? 3.165 -0.935 -5.376 1.00 79.50 115 LEU A N 1
ATOM 838 C CA . LEU A 1 115 ? 4.614 -0.952 -5.717 1.00 79.50 115 LEU A CA 1
ATOM 839 C C . LEU A 1 115 ? 5.177 -2.287 -6.250 1.00 79.50 115 LEU A C 1
ATOM 841 O O . LEU A 1 115 ? 6.136 -2.292 -7.020 1.00 79.50 115 LEU A O 1
ATOM 845 N N . CYS A 1 116 ? 4.601 -3.426 -5.862 1.00 84.94 116 CYS A N 1
ATOM 846 C CA . CYS A 1 116 ? 5.100 -4.749 -6.270 1.00 84.94 116 CYS A CA 1
ATOM 847 C C . CYS A 1 116 ? 4.920 -5.032 -7.765 1.00 84.94 116 CYS A C 1
ATOM 849 O O . CYS A 1 116 ? 5.740 -5.713 -8.377 1.00 84.94 116 CYS A O 1
ATOM 851 N N . VAL A 1 117 ? 3.872 -4.469 -8.363 1.00 84.62 117 VAL A N 1
ATOM 852 C CA . VAL A 1 117 ? 3.570 -4.618 -9.789 1.00 84.62 117 VAL A CA 1
ATOM 853 C C . VAL A 1 117 ? 4.648 -3.948 -10.642 1.00 84.62 117 VAL A C 1
ATOM 855 O O . VAL A 1 117 ? 5.099 -4.522 -11.631 1.00 84.62 117 VAL A O 1
ATOM 858 N N . TYR A 1 118 ? 5.137 -2.778 -10.217 1.00 90.25 118 TYR A N 1
ATOM 859 C CA . TYR A 1 118 ? 6.246 -2.099 -10.888 1.00 90.25 118 TYR A CA 1
ATOM 860 C C . TYR A 1 118 ? 7.519 -2.959 -10.885 1.00 90.25 118 TYR A C 1
ATOM 862 O O . TYR A 1 118 ? 8.133 -3.158 -11.933 1.00 90.25 118 TYR A O 1
ATOM 870 N N . ALA A 1 119 ? 7.874 -3.549 -9.738 1.00 93.25 119 ALA A N 1
ATOM 871 C CA . ALA A 1 119 ? 9.039 -4.428 -9.634 1.00 93.25 119 ALA A CA 1
ATOM 872 C C . ALA A 1 119 ? 8.918 -5.692 -10.499 1.00 93.25 119 ALA A C 1
ATOM 874 O O . ALA A 1 119 ? 9.885 -6.076 -11.161 1.00 93.25 119 ALA A O 1
ATOM 875 N N . ALA A 1 120 ? 7.729 -6.297 -10.561 1.00 93.38 120 ALA A N 1
ATOM 876 C CA . ALA A 1 120 ? 7.462 -7.436 -11.436 1.00 93.38 120 ALA A CA 1
ATOM 877 C C . ALA A 1 120 ? 7.636 -7.084 -12.926 1.00 93.38 120 ALA A C 1
ATOM 879 O O . ALA A 1 120 ? 8.268 -7.841 -13.666 1.00 93.38 120 ALA A O 1
ATOM 880 N N . ILE A 1 121 ? 7.149 -5.914 -13.358 1.00 95.00 121 ILE A N 1
ATOM 881 C CA . ILE A 1 121 ? 7.320 -5.429 -14.736 1.00 95.00 121 ILE A CA 1
ATOM 882 C C . ILE A 1 121 ? 8.798 -5.162 -15.042 1.00 95.00 121 ILE A C 1
ATOM 884 O O . ILE A 1 121 ? 9.299 -5.642 -16.057 1.00 95.00 121 ILE A O 1
ATOM 888 N N . CYS A 1 122 ? 9.532 -4.478 -14.157 1.00 96.25 122 CYS A N 1
ATOM 889 C CA . CYS A 1 122 ? 10.973 -4.265 -14.331 1.00 96.25 122 CYS A CA 1
ATOM 890 C C . CYS A 1 122 ? 11.733 -5.588 -14.489 1.00 96.25 122 CYS A C 1
ATOM 892 O O . CYS A 1 122 ? 12.550 -5.722 -15.402 1.00 96.25 122 CYS A O 1
ATOM 894 N N . ARG A 1 123 ? 11.414 -6.594 -13.663 1.00 96.56 123 ARG A N 1
ATOM 895 C CA . ARG A 1 123 ? 12.000 -7.937 -13.761 1.00 96.56 123 ARG A CA 1
ATOM 896 C C . ARG A 1 123 ? 11.719 -8.578 -15.124 1.00 96.56 123 ARG A C 1
ATOM 898 O O . ARG A 1 123 ? 12.654 -9.055 -15.768 1.00 96.56 123 ARG A O 1
ATOM 905 N N . LYS A 1 124 ? 10.460 -8.572 -15.581 1.00 96.50 124 LYS A N 1
ATOM 906 C CA . LYS A 1 124 ? 10.047 -9.132 -16.883 1.00 96.50 124 LYS A CA 1
ATOM 907 C C . LYS A 1 124 ? 10.775 -8.463 -18.047 1.00 96.50 124 LYS A C 1
ATOM 909 O O . LYS A 1 124 ? 11.257 -9.147 -18.946 1.00 96.50 124 LYS A O 1
ATOM 914 N N . GLU A 1 125 ? 10.915 -7.141 -17.999 1.00 96.81 125 GLU A N 1
ATOM 915 C CA . GLU A 1 125 ? 11.600 -6.360 -19.034 1.00 96.81 125 GLU A CA 1
ATOM 916 C C . GLU A 1 125 ? 13.130 -6.370 -18.906 1.00 96.81 125 GLU A C 1
ATOM 918 O O . GLU A 1 125 ? 13.812 -5.807 -19.762 1.00 96.81 125 GLU A O 1
ATOM 923 N N . ARG A 1 126 ? 13.681 -7.001 -17.858 1.00 96.19 126 ARG A N 1
ATOM 924 C CA . ARG A 1 126 ? 15.116 -6.984 -17.520 1.00 96.19 126 ARG A CA 1
ATOM 925 C C . ARG A 1 126 ? 15.664 -5.562 -17.396 1.00 96.19 126 ARG A C 1
ATOM 927 O O . ARG A 1 126 ? 16.756 -5.250 -17.869 1.00 96.19 126 ARG A O 1
ATOM 934 N N . ARG A 1 127 ? 14.874 -4.691 -16.776 1.00 94.81 127 ARG A N 1
ATOM 935 C CA . ARG A 1 127 ? 15.220 -3.300 -16.493 1.00 94.81 127 ARG A CA 1
ATOM 936 C C . ARG A 1 127 ? 15.423 -3.119 -15.002 1.00 94.81 127 ARG A C 1
ATOM 938 O O . ARG A 1 127 ? 14.840 -3.832 -14.193 1.00 94.81 127 ARG A O 1
ATOM 945 N N . GLU A 1 128 ? 16.222 -2.124 -14.651 1.00 95.25 128 GLU A N 1
ATOM 946 C CA . GLU A 1 128 ? 16.395 -1.723 -13.260 1.00 95.25 128 GLU A CA 1
ATOM 947 C C . GLU A 1 128 ? 15.078 -1.198 -12.676 1.00 95.25 128 GLU A C 1
ATOM 949 O O . GLU A 1 128 ? 14.307 -0.495 -13.340 1.00 95.25 128 GLU A O 1
ATOM 954 N N . LEU A 1 129 ? 14.853 -1.486 -11.399 1.00 96.12 129 LEU A N 1
ATOM 955 C CA . LEU A 1 129 ? 13.844 -0.844 -10.576 1.00 96.12 129 LEU A CA 1
ATOM 956 C C . LEU A 1 129 ? 14.318 0.572 -10.221 1.00 96.12 129 LEU A C 1
ATOM 958 O O . LEU A 1 129 ? 15.010 0.794 -9.223 1.00 96.12 129 LEU A O 1
ATOM 962 N N . ARG A 1 130 ? 13.974 1.537 -11.072 1.00 95.06 130 ARG A N 1
ATOM 963 C CA . ARG A 1 130 ? 14.373 2.940 -10.903 1.00 95.06 130 ARG A CA 1
ATOM 964 C C . ARG A 1 130 ? 13.447 3.673 -9.953 1.00 95.06 130 ARG A C 1
ATOM 966 O O . ARG A 1 130 ? 12.229 3.561 -10.100 1.00 95.06 130 ARG A O 1
ATOM 973 N N . TRP A 1 131 ? 14.018 4.448 -9.037 1.00 94.56 131 TRP A N 1
ATOM 974 C CA . TRP A 1 131 ? 13.274 5.350 -8.164 1.00 94.56 131 TRP A CA 1
ATOM 975 C C . TRP A 1 131 ? 12.489 6.397 -8.983 1.00 94.56 131 TRP A C 1
ATOM 977 O O . TRP A 1 131 ? 13.103 7.179 -9.712 1.00 94.56 131 TRP A O 1
ATOM 987 N N . PRO A 1 132 ? 11.148 6.444 -8.878 1.00 90.44 132 PRO A N 1
ATOM 988 C CA . PRO A 1 132 ? 10.327 7.386 -9.648 1.00 90.44 132 PRO A CA 1
ATOM 989 C C . PRO A 1 132 ? 10.078 8.717 -8.908 1.00 90.44 132 PRO A C 1
ATOM 991 O O . PRO A 1 132 ? 9.469 9.637 -9.457 1.00 90.44 132 PRO A O 1
ATOM 994 N N . GLY A 1 133 ? 10.519 8.816 -7.650 1.00 87.94 133 GLY A N 1
ATOM 995 C CA . GLY A 1 133 ? 10.221 9.916 -6.736 1.00 87.94 133 GLY A CA 1
ATOM 996 C C . GLY A 1 133 ? 11.238 11.050 -6.702 1.00 87.94 133 GLY A C 1
ATOM 997 O O . GLY A 1 133 ? 12.312 10.978 -7.296 1.00 87.94 133 GLY A O 1
ATOM 998 N N . SER A 1 134 ? 10.894 12.106 -5.970 1.00 89.31 134 SER A N 1
ATOM 999 C CA . SER A 1 134 ? 11.744 13.271 -5.715 1.00 89.31 134 SER A CA 1
ATOM 1000 C C . SER A 1 134 ? 12.934 12.927 -4.807 1.00 89.31 134 SER A C 1
ATOM 1002 O O . SER A 1 134 ? 12.953 11.885 -4.139 1.00 89.31 134 SER A O 1
ATOM 1004 N N . LEU A 1 135 ? 13.914 13.836 -4.723 1.00 90.25 135 LEU A N 1
ATOM 1005 C CA . LEU A 1 135 ? 14.962 13.761 -3.692 1.00 90.25 135 LEU A CA 1
ATOM 1006 C C . LEU A 1 135 ? 14.371 13.812 -2.275 1.00 90.25 135 LEU A C 1
ATOM 1008 O O . LEU A 1 135 ? 14.878 13.148 -1.372 1.00 90.25 135 LEU A O 1
ATOM 1012 N N . GLY A 1 136 ? 13.302 14.594 -2.090 1.00 87.88 136 GLY A N 1
ATOM 1013 C CA . GLY A 1 136 ? 12.632 14.775 -0.802 1.00 87.88 136 GLY A CA 1
ATOM 1014 C C . GLY A 1 136 ? 12.089 13.460 -0.256 1.00 87.88 136 GLY A C 1
ATOM 1015 O O . GLY A 1 136 ? 12.394 13.103 0.874 1.00 87.88 136 GLY A O 1
ATOM 1016 N N . ALA A 1 137 ? 11.385 12.683 -1.078 1.00 86.50 137 ALA A N 1
ATOM 1017 C CA . ALA A 1 137 ? 10.895 11.366 -0.677 1.00 86.50 137 ALA A CA 1
ATOM 1018 C C . ALA A 1 137 ? 12.031 10.332 -0.499 1.00 86.50 137 ALA A C 1
ATOM 1020 O O . ALA A 1 137 ? 11.921 9.421 0.320 1.00 86.50 137 ALA A O 1
ATOM 1021 N N . TRP A 1 138 ? 13.144 10.464 -1.231 1.00 92.00 138 TRP A N 1
ATOM 1022 C CA . TRP A 1 138 ? 14.286 9.546 -1.120 1.00 92.00 138 TRP A CA 1
ATOM 1023 C C . TRP A 1 138 ? 15.109 9.740 0.163 1.00 92.00 138 TRP A C 1
ATOM 1025 O O . TRP A 1 138 ? 15.477 8.765 0.830 1.00 92.00 138 TRP A O 1
ATOM 1035 N N . GLU A 1 139 ? 15.424 10.997 0.493 1.00 91.81 139 GLU A N 1
ATOM 1036 C CA . GLU A 1 139 ? 16.269 11.373 1.632 1.00 91.81 139 GLU A CA 1
ATOM 1037 C C . GLU A 1 139 ? 15.485 11.745 2.892 1.00 91.81 139 GLU A C 1
ATOM 1039 O O . GLU A 1 139 ? 16.038 11.639 3.991 1.00 91.81 139 GLU A O 1
ATOM 1044 N N . GLY A 1 140 ? 14.234 12.174 2.751 1.00 89.38 140 GLY A N 1
ATOM 1045 C CA . GLY A 1 140 ? 13.359 12.547 3.855 1.00 89.38 140 GLY A CA 1
ATOM 1046 C C . GLY A 1 140 ? 12.876 11.347 4.658 1.00 89.38 140 GLY A C 1
ATOM 1047 O O . GLY A 1 140 ? 12.960 10.191 4.229 1.00 89.38 140 GLY A O 1
ATOM 1048 N N . PHE A 1 141 ? 12.391 11.630 5.860 1.00 90.44 141 PHE A N 1
ATOM 1049 C CA . PHE A 1 141 ? 11.733 10.634 6.691 1.00 90.44 141 PHE A CA 1
ATOM 1050 C C . PHE A 1 141 ? 10.270 10.450 6.282 1.00 90.44 141 PHE A C 1
ATOM 1052 O O . PHE A 1 141 ? 9.560 11.391 5.934 1.00 90.44 141 PHE A O 1
ATOM 1059 N N . SER A 1 142 ? 9.814 9.205 6.348 1.00 86.81 142 SER A N 1
ATOM 1060 C CA . SER A 1 142 ? 8.425 8.806 6.142 1.00 86.81 142 SER A CA 1
ATOM 1061 C C . SER A 1 142 ? 7.989 7.881 7.272 1.00 86.81 142 SER A C 1
ATOM 1063 O O . SER A 1 142 ? 8.809 7.179 7.867 1.00 86.81 142 SER A O 1
ATOM 1065 N N . ASN A 1 143 ? 6.694 7.856 7.559 1.00 86.44 143 ASN A N 1
ATOM 1066 C CA . ASN A 1 143 ? 6.063 6.804 8.346 1.00 86.44 143 ASN A CA 1
ATOM 1067 C C . ASN A 1 143 ? 5.109 5.998 7.445 1.00 86.44 143 ASN A C 1
ATOM 1069 O O . ASN A 1 143 ? 4.881 6.323 6.278 1.00 86.44 143 ASN A O 1
ATOM 1073 N N . ALA A 1 144 ? 4.641 4.864 7.950 1.00 85.38 144 ALA A N 1
ATOM 1074 C CA . ALA A 1 144 ? 3.686 4.009 7.262 1.00 85.38 144 ALA A CA 1
ATOM 1075 C C . ALA A 1 144 ? 2.697 3.440 8.273 1.00 85.38 144 ALA A C 1
ATOM 1077 O O . ALA A 1 144 ? 2.957 3.445 9.480 1.00 85.38 144 ALA A O 1
ATOM 1078 N N . SER A 1 145 ? 1.592 2.918 7.758 1.00 82.94 145 SER A N 1
ATOM 1079 C CA . SER A 1 145 ? 0.537 2.294 8.547 1.00 82.94 145 SER A CA 1
ATOM 1080 C C . SER A 1 145 ? 0.328 0.882 8.020 1.00 82.94 145 SER A C 1
ATOM 1082 O O . SER A 1 145 ? -0.202 0.678 6.929 1.00 82.94 145 SER A O 1
ATOM 1084 N N . ASP A 1 146 ? 0.814 -0.097 8.773 1.00 84.50 146 ASP A N 1
ATOM 1085 C CA . ASP A 1 146 ? 0.581 -1.509 8.514 1.00 84.50 146 ASP A CA 1
ATOM 1086 C C . ASP A 1 146 ? -0.918 -1.807 8.615 1.00 84.50 146 ASP A C 1
ATOM 1088 O O . ASP A 1 146 ? -1.573 -1.401 9.575 1.00 84.50 146 ASP A O 1
ATOM 1092 N N . ALA A 1 147 ? -1.475 -2.503 7.622 1.00 71.56 147 ALA A N 1
ATOM 1093 C CA . ALA A 1 147 ? -2.920 -2.703 7.565 1.00 71.56 147 ALA A CA 1
ATOM 1094 C C . ALA A 1 147 ? -3.453 -3.566 8.724 1.00 71.56 147 ALA A C 1
ATOM 1096 O O . ALA A 1 147 ? -4.568 -3.321 9.184 1.00 71.56 147 ALA A O 1
ATOM 1097 N N . ASP A 1 148 ? -2.660 -4.515 9.239 1.00 73.56 148 ASP A N 1
ATOM 1098 C CA . ASP A 1 148 ? -3.057 -5.324 10.394 1.00 73.56 148 ASP A CA 1
ATOM 1099 C C . ASP A 1 148 ? -3.020 -4.465 11.671 1.00 73.56 148 ASP A C 1
ATOM 1101 O O . ASP A 1 148 ? -3.930 -4.547 12.492 1.00 73.56 148 ASP A O 1
ATOM 1105 N N . LEU A 1 149 ? -2.030 -3.573 11.819 1.00 79.75 149 LEU A N 1
ATOM 1106 C CA . LEU A 1 149 ? -1.980 -2.609 12.927 1.00 79.75 149 LEU A CA 1
ATOM 1107 C C . LEU A 1 149 ? -3.144 -1.606 12.892 1.00 79.75 149 LEU A C 1
ATOM 1109 O O . LEU A 1 149 ? -3.725 -1.291 13.931 1.00 79.75 149 LEU A O 1
ATOM 1113 N N . VAL A 1 150 ? -3.497 -1.111 11.703 1.00 76.44 150 VAL A N 1
ATOM 1114 C CA . VAL A 1 150 ? -4.658 -0.232 11.504 1.00 76.44 150 VAL A CA 1
ATOM 1115 C C . VAL A 1 150 ? -5.937 -0.946 11.935 1.00 76.44 150 VAL A C 1
ATOM 1117 O O . VAL A 1 150 ? -6.723 -0.378 12.695 1.00 76.44 150 VAL A O 1
ATOM 1120 N N . ALA A 1 151 ? -6.121 -2.202 11.520 1.00 65.94 151 ALA A N 1
ATOM 1121 C CA . ALA A 1 151 ? -7.253 -3.014 11.955 1.00 65.94 151 ALA A CA 1
ATOM 1122 C C . ALA A 1 151 ? -7.253 -3.207 13.484 1.00 65.94 151 ALA A C 1
ATOM 1124 O O . ALA A 1 151 ? -8.272 -2.970 14.131 1.00 65.94 151 ALA A O 1
ATOM 1125 N N . GLU A 1 152 ? -6.109 -3.549 14.089 1.00 73.56 152 GLU A N 1
ATOM 1126 C CA . GLU A 1 152 ? -5.952 -3.663 15.547 1.00 73.56 152 GLU A CA 1
ATOM 1127 C C . GLU A 1 152 ? -6.363 -2.380 16.281 1.00 73.56 152 GLU A C 1
ATOM 1129 O O . GLU A 1 152 ? -7.051 -2.450 17.303 1.00 73.56 152 GLU A O 1
ATOM 1134 N N . GLN A 1 153 ? -5.986 -1.206 15.764 1.00 81.19 153 GLN A N 1
ATOM 1135 C CA . GLN A 1 153 ? -6.336 0.071 16.381 1.00 81.19 153 GLN A CA 1
ATOM 1136 C C . GLN A 1 153 ? -7.826 0.384 16.271 1.00 81.19 153 GLN A C 1
ATOM 1138 O O . GLN A 1 153 ? -8.420 0.878 17.227 1.00 81.19 153 GLN A O 1
ATOM 1143 N N . GLN A 1 154 ? -8.456 0.069 15.143 1.00 63.31 154 GLN A N 1
ATOM 1144 C CA . GLN A 1 154 ? -9.900 0.248 14.971 1.00 63.31 154 GLN A CA 1
ATOM 1145 C C . GLN A 1 154 ? -10.684 -0.659 15.923 1.00 63.31 154 GLN A C 1
ATOM 1147 O O . GLN A 1 154 ? -11.617 -0.215 16.595 1.00 63.31 154 GLN A O 1
ATOM 1152 N N . ILE A 1 155 ? -10.255 -1.918 16.042 1.00 65.25 155 ILE A N 1
ATOM 1153 C CA . ILE A 1 155 ? -10.812 -2.891 16.985 1.00 65.25 155 ILE A CA 1
ATOM 1154 C C . ILE A 1 155 ? -10.692 -2.365 18.410 1.00 65.25 155 ILE A C 1
ATOM 1156 O O . ILE A 1 155 ? -11.683 -2.337 19.141 1.00 65.25 155 ILE A O 1
ATOM 1160 N N . TRP A 1 156 ? -9.490 -1.931 18.792 1.00 83.81 156 TRP A N 1
ATOM 1161 C CA . TRP A 1 156 ? -9.228 -1.338 20.095 1.00 83.81 156 TRP A CA 1
ATOM 1162 C C . TRP A 1 156 ? -10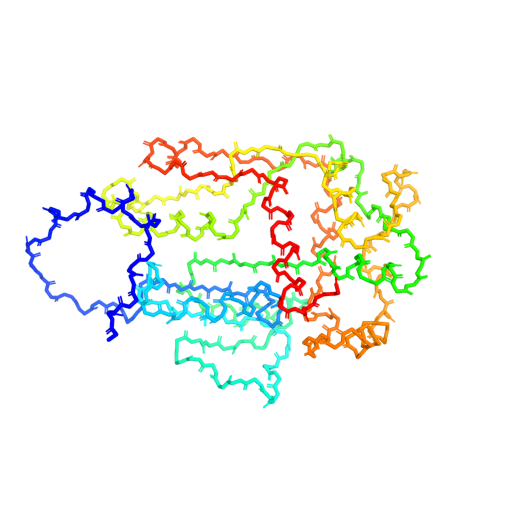.155 -0.148 20.352 1.00 83.81 156 TRP A C 1
ATOM 1164 O O . TRP A 1 156 ? -10.850 -0.135 21.369 1.00 83.81 156 TRP A O 1
ATOM 1174 N N . ALA A 1 157 ? -10.244 0.798 19.416 1.00 76.00 157 ALA A N 1
ATOM 1175 C CA . ALA A 1 157 ? -11.068 1.989 19.570 1.00 76.00 157 ALA A CA 1
ATOM 1176 C C . ALA A 1 157 ? -12.556 1.644 19.746 1.00 76.00 157 ALA A C 1
ATOM 1178 O O . ALA A 1 157 ? -13.257 2.266 20.546 1.00 76.00 157 ALA A O 1
ATOM 1179 N N . ALA A 1 158 ? -13.030 0.597 19.065 1.00 67.75 158 ALA A N 1
ATOM 1180 C CA . ALA A 1 158 ? -14.404 0.130 19.174 1.00 67.75 158 ALA A CA 1
ATOM 1181 C C . ALA A 1 158 ? -14.728 -0.500 20.541 1.00 67.75 158 ALA A C 1
ATOM 1183 O O . ALA A 1 158 ? -15.884 -0.434 20.967 1.00 67.75 158 ALA A O 1
ATOM 1184 N N . VAL A 1 159 ? -13.763 -1.138 21.219 1.00 75.31 159 VAL A N 1
ATOM 1185 C CA . VAL A 1 159 ? -14.000 -1.916 22.457 1.00 75.31 159 VAL A CA 1
ATOM 1186 C C . VAL A 1 159 ? -13.446 -1.274 23.731 1.00 75.31 159 VAL A C 1
ATOM 1188 O O . VAL A 1 159 ? -13.856 -1.665 24.820 1.00 75.31 159 VAL A O 1
ATOM 1191 N N . ALA A 1 160 ? -12.565 -0.276 23.632 1.00 75.38 160 ALA A N 1
ATOM 1192 C CA . ALA A 1 160 ? -11.891 0.343 24.780 1.00 75.38 160 ALA A CA 1
ATOM 1193 C C . ALA A 1 160 ? -12.788 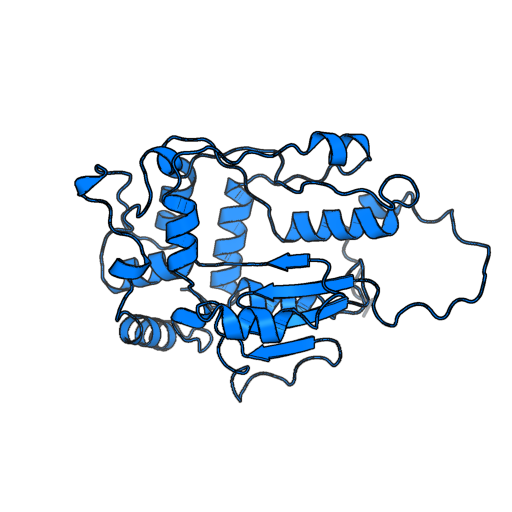1.273 25.630 1.00 75.38 160 ALA A C 1
ATOM 1195 O O . ALA A 1 160 ? -12.317 1.924 26.565 1.00 75.38 160 ALA A O 1
ATOM 1196 N N . GLY A 1 161 ? -14.094 1.332 25.345 1.00 82.06 161 GLY A N 1
ATOM 1197 C CA . GLY A 1 161 ? -15.065 2.085 26.136 1.00 82.06 161 GLY A CA 1
ATOM 1198 C C . GLY A 1 161 ? -14.695 3.565 26.242 1.00 82.06 161 GLY A C 1
ATOM 1199 O O . GLY A 1 161 ? -14.372 4.204 25.243 1.00 82.06 161 GLY A O 1
ATOM 1200 N N . ALA A 1 162 ? -14.722 4.116 27.458 1.00 84.12 162 ALA A N 1
ATOM 1201 C CA . ALA A 1 162 ? -14.416 5.528 27.701 1.00 84.12 162 ALA A CA 1
ATOM 1202 C C . ALA A 1 162 ? -12.997 5.944 27.269 1.00 84.12 162 ALA A C 1
ATOM 1204 O O . ALA A 1 162 ? -12.779 7.122 27.019 1.00 84.12 162 ALA A O 1
ATOM 1205 N N . ALA A 1 163 ? -12.052 5.003 27.154 1.00 81.88 163 ALA A N 1
ATOM 1206 C CA . ALA A 1 163 ? -10.683 5.317 26.760 1.00 81.88 163 ALA A CA 1
ATOM 1207 C C . ALA A 1 163 ? -10.546 5.675 25.271 1.00 81.88 163 ALA A C 1
ATOM 1209 O O . ALA A 1 163 ? -9.581 6.331 24.915 1.00 81.88 163 ALA A O 1
ATOM 1210 N N . ALA A 1 164 ? -11.480 5.291 24.396 1.00 83.88 164 ALA 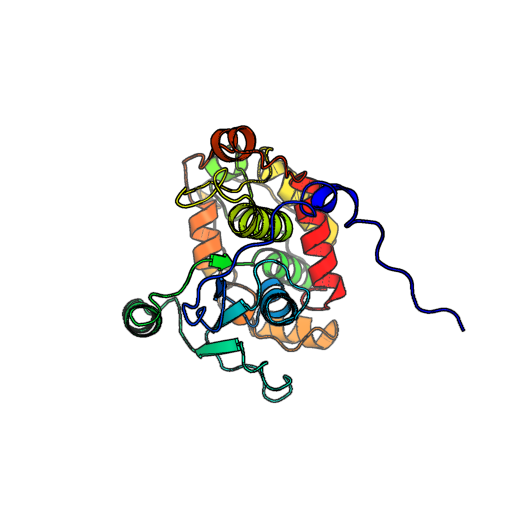A N 1
ATOM 1211 C CA . ALA A 1 164 ? -11.380 5.593 22.959 1.00 83.88 164 ALA A CA 1
ATOM 1212 C C . ALA A 1 164 ? -12.676 6.117 22.322 1.00 83.88 164 ALA A C 1
ATOM 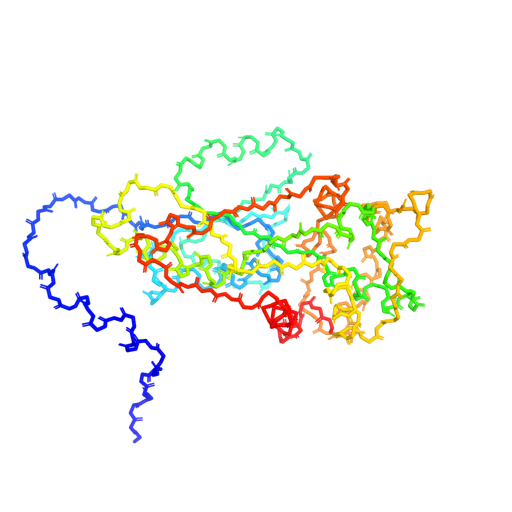1214 O O . ALA A 1 164 ? -12.679 6.537 21.164 1.00 83.88 164 ALA A O 1
ATOM 1215 N N . LYS A 1 165 ? -13.792 6.098 23.058 1.00 82.94 165 LYS A N 1
ATOM 1216 C CA . LYS A 1 165 ? -15.090 6.551 22.559 1.00 82.94 165 LYS A CA 1
ATOM 1217 C C . LYS A 1 165 ? -15.050 8.035 22.181 1.00 82.94 165 LYS A C 1
ATOM 1219 O O . LYS A 1 165 ? -14.654 8.864 22.989 1.00 82.94 165 LYS A O 1
ATOM 1224 N N . ASN A 1 166 ? -15.584 8.350 20.999 1.00 84.06 166 ASN A N 1
ATOM 1225 C CA . ASN A 1 166 ? -15.724 9.707 20.454 1.00 84.06 166 ASN A CA 1
ATOM 1226 C C . ASN A 1 166 ? -14.394 10.458 20.255 1.00 84.06 166 ASN A C 1
ATOM 1228 O O . ASN A 1 166 ? -14.380 11.686 20.242 1.00 84.06 166 ASN A O 1
ATOM 1232 N N . GLU A 1 167 ? -13.293 9.734 20.065 1.00 82.12 167 GLU A N 1
ATOM 1233 C CA . GLU A 1 167 ? -11.971 10.309 19.828 1.00 82.12 167 GLU A CA 1
ATOM 1234 C C . GLU A 1 167 ? -11.453 9.946 18.431 1.00 82.12 167 GLU A C 1
ATOM 1236 O O . GLU A 1 167 ? -11.584 8.810 17.977 1.00 82.12 167 GLU A O 1
ATOM 1241 N N . ALA A 1 168 ? -10.825 10.910 17.753 1.00 82.12 168 ALA A N 1
ATOM 1242 C CA . ALA A 1 168 ? -10.065 10.657 16.529 1.00 82.12 168 ALA A CA 1
ATOM 1243 C C . ALA A 1 168 ? -8.598 10.357 16.873 1.00 82.12 168 ALA A C 1
ATOM 1245 O O . ALA A 1 168 ? -7.975 11.118 17.623 1.00 82.12 168 ALA A O 1
ATOM 1246 N N . PHE A 1 169 ? -8.044 9.280 16.315 1.00 83.88 169 PHE A N 1
ATOM 1247 C CA . PHE A 1 169 ? -6.662 8.851 16.540 1.00 83.88 169 PHE A CA 1
ATOM 1248 C C . PHE A 1 169 ? -5.915 8.683 15.218 1.00 83.88 169 PHE A C 1
ATOM 1250 O O . PHE A 1 169 ? -6.456 8.128 14.265 1.00 83.88 169 PHE A O 1
ATOM 1257 N N . ASN A 1 170 ? -4.651 9.101 15.198 1.00 87.50 170 ASN A N 1
ATOM 1258 C CA . ASN A 1 170 ? -3.716 8.703 14.148 1.00 87.50 170 ASN A CA 1
ATOM 1259 C C . ASN A 1 170 ? -3.366 7.215 14.293 1.00 87.50 170 ASN A C 1
ATOM 1261 O O . ASN A 1 170 ? -3.423 6.675 15.405 1.00 87.50 170 ASN A O 1
ATOM 1265 N N . CYS A 1 171 ? -2.955 6.584 13.193 1.00 85.50 171 CYS A N 1
ATOM 1266 C CA . CYS A 1 171 ? -2.436 5.220 13.181 1.00 85.50 171 CYS A CA 1
ATOM 1267 C C . CYS A 1 171 ? -1.219 5.135 12.265 1.00 85.50 171 CYS A C 1
ATOM 1269 O O . CYS A 1 171 ? -1.364 5.106 11.045 1.00 85.50 171 CYS A O 1
ATOM 1271 N N . SER A 1 172 ? -0.034 5.048 12.853 1.00 90.38 172 SER A N 1
ATOM 1272 C CA . SER A 1 172 ? 1.210 4.734 12.158 1.00 90.38 172 SER A CA 1
ATOM 1273 C C . SER A 1 172 ? 1.986 3.675 12.934 1.00 90.38 172 SER A C 1
ATOM 1275 O O . SER A 1 172 ? 1.720 3.403 14.107 1.00 90.38 172 SER A O 1
ATOM 1277 N N . ASN A 1 173 ? 2.961 3.060 12.271 1.00 91.44 173 ASN A N 1
ATOM 1278 C CA . ASN A 1 173 ? 3.722 1.919 12.775 1.00 91.44 173 ASN A CA 1
ATOM 1279 C C . ASN A 1 173 ? 4.505 2.193 14.066 1.00 91.44 173 ASN A C 1
ATOM 1281 O O . ASN A 1 173 ? 4.905 1.247 14.745 1.00 91.44 173 ASN A O 1
ATOM 1285 N N . GLY A 1 174 ? 4.695 3.463 14.431 1.00 91.81 174 GLY A N 1
ATOM 1286 C CA . GLY A 1 174 ? 5.462 3.872 15.607 1.00 91.81 174 GLY A CA 1
ATOM 1287 C C . GLY A 1 174 ? 6.969 3.975 15.357 1.00 91.81 174 GLY A C 1
ATOM 1288 O O . GLY A 1 174 ? 7.712 4.280 16.289 1.00 91.81 174 GLY A O 1
ATOM 1289 N N . ASP A 1 175 ? 7.413 3.762 14.118 1.00 95.19 175 ASP A N 1
ATOM 1290 C CA . ASP A 1 175 ? 8.763 4.030 13.631 1.00 95.19 175 ASP A CA 1
ATOM 1291 C C . ASP A 1 175 ? 8.741 4.925 12.375 1.00 95.19 175 ASP A C 1
ATOM 1293 O O . ASP A 1 175 ? 7.686 5.282 11.846 1.00 95.19 175 ASP A O 1
ATOM 1297 N N . ILE A 1 176 ? 9.932 5.332 11.937 1.00 93.62 176 ILE A N 1
ATOM 1298 C CA . ILE A 1 176 ? 10.157 6.098 10.708 1.00 93.62 176 ILE A CA 1
ATOM 1299 C C . ILE A 1 176 ? 11.130 5.333 9.814 1.00 93.62 176 ILE A C 1
ATOM 1301 O O . ILE A 1 176 ? 11.974 4.575 10.297 1.00 93.62 176 ILE A O 1
ATOM 1305 N N . TYR A 1 177 ? 11.052 5.569 8.512 1.00 91.50 177 TYR A N 1
ATOM 1306 C CA . TYR A 1 177 ? 11.951 4.993 7.520 1.00 91.50 177 TYR A CA 1
ATOM 1307 C C . TYR A 1 177 ? 12.328 6.031 6.464 1.00 91.50 177 TYR A C 1
ATOM 1309 O O . TYR A 1 177 ? 11.747 7.113 6.388 1.00 91.50 177 TYR A O 1
ATOM 1317 N N . LYS A 1 178 ? 13.311 5.685 5.634 1.00 92.94 178 LYS A N 1
ATOM 1318 C CA . LYS A 1 178 ? 13.594 6.386 4.378 1.00 92.94 178 LYS A CA 1
ATOM 1319 C C . LYS A 1 178 ? 13.349 5.445 3.215 1.00 92.94 178 LYS A C 1
ATOM 1321 O O . LYS A 1 178 ? 13.712 4.269 3.296 1.00 92.94 178 LYS A O 1
ATOM 1326 N N . TRP A 1 179 ? 12.821 5.945 2.102 1.00 92.50 179 TRP A N 1
ATOM 1327 C CA . TRP A 1 179 ? 12.597 5.101 0.925 1.00 92.50 179 TRP A CA 1
ATOM 1328 C C . TRP A 1 179 ? 13.877 4.449 0.409 1.00 92.50 179 TRP A C 1
ATOM 1330 O O . TRP A 1 179 ? 13.835 3.293 -0.001 1.00 92.50 179 TRP A O 1
ATOM 1340 N N . LYS A 1 180 ? 15.037 5.096 0.574 1.00 94.38 180 LYS A N 1
ATOM 1341 C CA . LYS A 1 180 ? 16.342 4.493 0.258 1.00 94.38 180 LYS A CA 1
ATOM 1342 C C . LYS A 1 180 ? 16.683 3.214 1.025 1.00 94.38 180 LYS A C 1
ATOM 1344 O O . LYS A 1 180 ? 17.577 2.483 0.617 1.00 94.38 180 LYS A O 1
ATOM 1349 N N . GLN A 1 181 ? 15.990 2.945 2.132 1.00 94.31 181 GLN A N 1
ATOM 1350 C CA . GLN A 1 181 ? 16.112 1.702 2.896 1.00 94.31 181 GLN A CA 1
ATOM 1351 C C . GLN A 1 181 ? 15.136 0.628 2.402 1.00 94.31 181 GLN A C 1
ATOM 1353 O O . GLN A 1 181 ? 15.504 -0.541 2.369 1.00 94.31 181 GLN A O 1
ATOM 1358 N N . LEU A 1 182 ? 13.912 1.003 2.008 1.00 93.88 182 LEU A N 1
ATOM 1359 C CA . LEU A 1 182 ? 12.898 0.053 1.527 1.00 93.88 182 LEU A CA 1
ATOM 1360 C C . LEU A 1 182 ? 13.070 -0.314 0.049 1.00 93.88 182 LEU A C 1
ATOM 1362 O O . LEU A 1 182 ? 12.712 -1.416 -0.361 1.00 93.88 182 LEU A O 1
ATOM 1366 N N . TRP A 1 183 ? 13.640 0.578 -0.760 1.00 96.00 183 TRP A N 1
ATOM 1367 C CA . TRP A 1 183 ? 13.821 0.351 -2.194 1.00 96.00 183 TRP A CA 1
ATOM 1368 C C . TRP A 1 183 ? 14.699 -0.872 -2.514 1.00 96.00 183 TRP A C 1
ATOM 1370 O O . TRP A 1 183 ? 14.263 -1.713 -3.303 1.00 96.00 183 TRP A O 1
ATOM 1380 N N . PRO A 1 184 ? 15.864 -1.067 -1.857 1.00 96.75 184 PRO A N 1
ATOM 1381 C CA . PRO A 1 184 ? 16.670 -2.273 -2.044 1.00 96.75 184 PRO A CA 1
ATOM 1382 C C . PRO A 1 184 ? 15.966 -3.543 -1.545 1.00 96.75 184 PRO A C 1
ATOM 1384 O O . PRO A 1 184 ? 16.189 -4.620 -2.092 1.00 96.75 184 PRO A O 1
ATOM 1387 N N . VAL A 1 185 ? 15.097 -3.432 -0.531 1.00 95.56 185 VAL A N 1
ATOM 1388 C CA . VAL A 1 185 ? 14.294 -4.560 -0.028 1.00 95.56 185 VAL A CA 1
ATOM 1389 C C . VAL A 1 185 ? 13.291 -5.006 -1.089 1.00 95.56 185 VAL A C 1
ATOM 1391 O O . VAL A 1 185 ? 13.226 -6.193 -1.406 1.00 95.56 185 VAL A O 1
ATOM 1394 N N . LEU A 1 186 ? 12.558 -4.063 -1.694 1.00 94.38 186 LEU A N 1
ATOM 1395 C CA . LEU A 1 186 ? 11.650 -4.355 -2.806 1.00 94.38 186 LEU A CA 1
ATOM 1396 C C . LEU A 1 186 ? 12.408 -5.002 -3.971 1.00 94.38 186 LEU A C 1
ATOM 1398 O O . LEU A 1 186 ? 12.005 -6.054 -4.458 1.00 94.38 186 LEU A O 1
ATOM 1402 N N . ALA A 1 187 ? 13.536 -4.415 -4.371 1.00 97.00 187 ALA A N 1
ATOM 1403 C CA . ALA A 1 187 ? 14.383 -4.943 -5.434 1.00 97.00 187 ALA A CA 1
ATOM 1404 C C . ALA A 1 187 ? 14.837 -6.388 -5.153 1.00 97.00 187 ALA A C 1
ATOM 1406 O O . ALA A 1 187 ? 14.671 -7.274 -5.993 1.00 97.00 187 ALA A O 1
ATOM 1407 N N . GLY A 1 188 ? 15.313 -6.652 -3.931 1.00 97.12 188 GLY A N 1
ATOM 1408 C CA . GLY A 1 188 ? 15.744 -7.975 -3.483 1.00 97.12 188 GLY A CA 1
ATOM 1409 C C . GLY A 1 188 ? 14.621 -9.013 -3.491 1.00 97.12 188 GLY A C 1
ATOM 1410 O O . GLY A 1 188 ? 14.826 -10.129 -3.966 1.00 97.12 188 GLY A O 1
ATOM 1411 N N . LYS A 1 189 ? 13.407 -8.645 -3.059 1.00 95.19 189 LYS A N 1
ATOM 1412 C CA . LYS A 1 189 ? 12.229 -9.531 -3.110 1.00 95.19 189 LYS A CA 1
ATOM 1413 C C . LYS A 1 189 ? 11.853 -9.948 -4.534 1.00 95.19 189 LYS A C 1
ATOM 1415 O O . LYS A 1 189 ? 11.274 -11.018 -4.717 1.00 95.19 189 LYS A O 1
ATOM 1420 N N . PHE A 1 190 ? 12.167 -9.130 -5.537 1.00 96.00 190 PHE A N 1
ATOM 1421 C CA . PHE A 1 190 ? 11.894 -9.421 -6.948 1.00 96.00 190 PHE A CA 1
ATOM 1422 C C . PHE A 1 190 ? 13.131 -9.865 -7.738 1.00 96.00 190 PHE A C 1
ATOM 1424 O O . PHE A 1 190 ? 12.999 -10.192 -8.915 1.00 96.00 190 PHE A O 1
ATOM 1431 N N . GLY A 1 191 ? 14.310 -9.926 -7.111 1.00 96.44 191 GLY A N 1
ATOM 1432 C CA . GLY A 1 191 ? 15.558 -10.300 -7.780 1.00 96.44 191 GLY A CA 1
ATOM 1433 C C . GLY A 1 191 ? 15.891 -9.385 -8.961 1.00 96.44 191 GLY A C 1
ATOM 1434 O O . GLY A 1 191 ? 16.317 -9.870 -10.007 1.00 96.44 191 GLY A O 1
ATOM 1435 N N . VAL A 1 192 ? 15.629 -8.085 -8.819 1.00 96.50 192 VAL A N 1
ATOM 1436 C CA . VAL A 1 192 ? 15.859 -7.075 -9.857 1.00 96.50 192 VAL A CA 1
ATOM 1437 C C . VAL A 1 192 ? 16.923 -6.085 -9.390 1.00 96.50 192 VAL A C 1
ATOM 1439 O O . VAL A 1 192 ? 16.953 -5.708 -8.220 1.00 96.50 192 VAL A O 1
ATOM 1442 N N . GLU A 1 193 ? 17.800 -5.661 -10.298 1.00 97.50 193 GLU A N 1
ATOM 1443 C CA . GLU A 1 193 ? 18.724 -4.552 -10.036 1.00 97.50 193 GLU A CA 1
ATOM 1444 C C . GLU A 1 193 ? 17.937 -3.260 -9.794 1.00 97.50 193 GLU A C 1
ATOM 1446 O O . GLU A 1 193 ? 16.830 -3.097 -10.309 1.00 97.50 193 GLU A O 1
ATOM 1451 N N . TRP A 1 194 ? 18.479 -2.321 -9.024 1.00 97.25 194 TRP A N 1
ATOM 1452 C CA . TRP A 1 194 ? 17.778 -1.079 -8.696 1.00 97.25 194 TRP A CA 1
ATOM 1453 C C . TRP A 1 194 ? 18.679 0.139 -8.834 1.00 97.25 194 TRP A C 1
ATOM 1455 O O . TRP A 1 194 ? 19.883 0.077 -8.598 1.00 97.25 194 TRP A O 1
ATOM 1465 N N . ALA A 1 195 ? 18.055 1.266 -9.168 1.00 96.25 195 ALA A N 1
ATOM 1466 C CA . ALA A 1 195 ? 18.692 2.573 -9.163 1.00 96.25 195 ALA A CA 1
ATOM 1467 C C . ALA A 1 195 ? 17.942 3.485 -8.192 1.00 96.25 195 ALA A C 1
ATOM 1469 O O . ALA A 1 195 ? 16.707 3.541 -8.202 1.00 96.25 195 ALA A O 1
ATOM 1470 N N . GLY A 1 196 ? 18.695 4.162 -7.325 1.00 95.25 196 GLY A N 1
ATOM 1471 C CA . GLY A 1 196 ? 18.158 5.161 -6.406 1.00 95.25 196 GLY A CA 1
ATOM 1472 C C . GLY A 1 196 ? 17.838 6.475 -7.115 1.00 95.25 196 GLY A C 1
ATOM 1473 O O . GLY A 1 196 ? 17.625 6.520 -8.323 1.00 95.25 196 GLY A O 1
ATOM 1474 N N . TYR A 1 197 ? 17.822 7.568 -6.359 1.00 93.62 197 TYR A N 1
ATOM 1475 C CA . TYR A 1 197 ? 17.653 8.898 -6.933 1.00 93.62 197 TYR A CA 1
ATOM 1476 C C . TYR A 1 197 ? 18.867 9.307 -7.794 1.00 93.62 197 TYR A C 1
ATOM 1478 O O . TYR A 1 197 ? 19.995 9.340 -7.303 1.00 93.62 197 TYR A O 1
ATOM 1486 N N . GLU A 1 198 ? 18.625 9.655 -9.063 1.00 93.56 198 GLU A N 1
ATOM 1487 C CA . GLU A 1 198 ? 19.660 10.011 -10.055 1.00 93.56 198 GLU A CA 1
ATOM 1488 C C . GLU A 1 198 ? 19.609 11.483 -10.522 1.00 93.56 198 GLU A C 1
ATOM 1490 O O . GLU A 1 198 ? 20.279 11.834 -11.491 1.00 93.56 198 GLU A O 1
ATOM 1495 N N . GLY A 1 199 ? 18.826 12.342 -9.861 1.00 91.44 199 GLY A N 1
ATOM 1496 C CA . GLY A 1 199 ? 18.609 13.740 -10.267 1.00 91.44 199 GLY A CA 1
ATOM 1497 C C . GLY A 1 199 ? 17.176 14.017 -10.734 1.00 91.44 199 GLY A C 1
ATOM 1498 O O . GLY A 1 199 ? 16.529 13.161 -11.340 1.00 91.44 199 GLY A O 1
ATOM 1499 N N . GLU A 1 200 ? 16.660 15.218 -10.449 1.00 86.06 200 GLU A N 1
ATOM 1500 C CA . GLU A 1 200 ? 15.282 15.616 -10.784 1.00 86.06 200 GLU A CA 1
ATOM 1501 C C . GLU A 1 200 ? 15.035 15.597 -12.299 1.00 86.06 200 GLU A C 1
ATOM 1503 O O . GLU A 1 200 ? 13.933 15.291 -12.745 1.00 86.06 200 GLU A O 1
ATOM 1508 N N . GLU A 1 201 ? 16.058 15.883 -13.103 1.00 87.00 201 GLU A N 1
ATOM 1509 C CA . GLU A 1 201 ? 15.992 15.898 -14.564 1.00 87.00 201 GLU A CA 1
ATOM 1510 C C . GLU A 1 201 ? 15.817 14.505 -15.182 1.00 87.00 201 GLU A C 1
ATOM 1512 O O . GLU A 1 201 ? 15.350 14.386 -16.314 1.00 87.00 201 GLU A O 1
ATOM 1517 N N . ARG A 1 202 ? 16.182 13.449 -14.445 1.00 85.56 202 ARG A N 1
ATOM 1518 C CA . ARG A 1 202 ? 16.030 12.050 -14.872 1.00 85.56 202 ARG A CA 1
ATOM 1519 C C . ARG A 1 202 ? 14.765 11.398 -14.328 1.00 85.56 202 ARG A C 1
ATOM 1521 O O . ARG A 1 202 ? 14.493 10.237 -14.640 1.00 85.56 202 ARG A O 1
ATOM 1528 N N . ARG A 1 203 ? 13.997 12.121 -13.513 1.00 86.06 203 ARG A N 1
ATOM 1529 C CA . ARG A 1 203 ? 12.815 11.591 -12.847 1.00 86.06 203 ARG A CA 1
ATOM 1530 C C . ARG A 1 203 ? 11.678 11.384 -13.840 1.00 86.06 203 ARG A C 1
ATOM 1532 O O . ARG A 1 203 ? 11.274 12.300 -14.552 1.00 86.06 203 ARG A O 1
ATOM 1539 N N . VAL A 1 204 ? 11.121 10.179 -13.833 1.00 85.00 204 VAL A N 1
ATOM 1540 C CA . VAL A 1 204 ? 9.932 9.821 -14.609 1.00 85.00 204 VAL A CA 1
ATOM 1541 C C . VAL A 1 204 ? 8.935 9.174 -13.658 1.00 85.00 204 VAL A C 1
ATOM 1543 O O . VAL A 1 204 ? 9.248 8.161 -13.036 1.00 85.00 204 VAL A O 1
ATOM 1546 N N . GLY A 1 205 ? 7.747 9.769 -13.545 1.00 87.25 205 GLY A N 1
ATOM 1547 C CA . GLY A 1 205 ? 6.653 9.195 -12.764 1.00 87.25 205 GLY A CA 1
ATOM 1548 C C . GLY A 1 205 ? 6.192 7.855 -13.340 1.00 87.25 205 GLY A C 1
ATOM 1549 O O . GLY A 1 205 ? 6.249 7.625 -14.554 1.00 87.25 205 GLY A O 1
ATOM 1550 N N . LEU A 1 206 ? 5.707 6.970 -12.477 1.00 88.69 206 LEU A N 1
ATOM 1551 C CA . LEU A 1 206 ? 5.192 5.662 -12.851 1.00 88.69 206 LEU A CA 1
ATOM 1552 C C . LEU A 1 206 ? 3.988 5.755 -13.778 1.00 88.69 206 LEU A C 1
ATOM 1554 O O . LEU A 1 206 ? 3.834 4.874 -14.615 1.00 88.69 206 LEU A O 1
ATOM 1558 N N . THR A 1 207 ? 3.181 6.817 -13.714 1.00 85.12 207 THR A N 1
ATOM 1559 C CA . THR A 1 207 ? 2.053 6.992 -14.645 1.00 85.12 207 THR A CA 1
ATOM 1560 C C . THR A 1 207 ? 2.540 7.026 -16.087 1.00 85.12 207 THR A C 1
ATOM 1562 O O . THR A 1 207 ? 1.999 6.333 -16.945 1.00 85.12 207 THR A O 1
ATOM 1565 N N . ALA A 1 208 ? 3.605 7.787 -16.350 1.00 89.88 208 ALA A N 1
ATOM 1566 C CA . ALA A 1 208 ? 4.212 7.858 -17.672 1.00 89.88 208 ALA A CA 1
ATOM 1567 C C . ALA A 1 208 ? 5.011 6.587 -17.994 1.00 89.88 208 ALA A C 1
ATOM 1569 O O . ALA A 1 208 ? 4.918 6.067 -19.103 1.00 89.88 208 ALA A O 1
ATOM 1570 N N . ALA A 1 209 ? 5.782 6.066 -17.033 1.00 91.81 209 ALA A N 1
ATOM 1571 C CA . ALA A 1 209 ? 6.647 4.909 -17.262 1.00 91.81 209 ALA A CA 1
ATOM 1572 C C . ALA A 1 209 ? 5.868 3.608 -17.525 1.00 91.81 209 ALA A C 1
ATOM 1574 O O . ALA A 1 209 ? 6.343 2.753 -18.275 1.00 91.81 209 ALA A O 1
ATOM 1575 N N . MET A 1 210 ? 4.701 3.451 -16.895 1.00 93.56 210 MET A N 1
ATOM 1576 C CA . MET A 1 210 ? 3.878 2.240 -16.953 1.00 93.56 210 MET A CA 1
ATOM 1577 C C . MET A 1 210 ? 2.741 2.319 -17.979 1.00 93.56 210 MET A C 1
ATOM 1579 O O . MET A 1 210 ? 2.008 1.345 -18.151 1.00 93.56 210 MET A O 1
ATOM 1583 N N . ALA A 1 211 ? 2.594 3.443 -18.686 1.00 93.06 211 ALA A N 1
ATOM 1584 C CA . ALA A 1 211 ? 1.638 3.561 -19.780 1.00 93.06 211 ALA A CA 1
ATOM 1585 C C . ALA A 1 211 ? 1.929 2.512 -20.871 1.00 93.06 211 ALA A C 1
ATOM 1587 O O . ALA A 1 211 ? 3.066 2.377 -21.330 1.00 93.06 211 ALA A O 1
ATOM 1588 N N . GLY A 1 212 ? 0.907 1.759 -21.289 1.00 94.00 212 GLY A N 1
ATOM 1589 C CA . GLY A 1 212 ? 1.042 0.735 -22.331 1.00 94.00 212 GLY A CA 1
ATOM 1590 C C . GLY A 1 212 ? 1.640 -0.597 -21.856 1.00 94.00 212 GLY A C 1
ATOM 1591 O O . GLY A 1 212 ? 1.973 -1.443 -22.688 1.00 94.00 212 GLY A O 1
ATOM 1592 N N . LYS A 1 213 ? 1.827 -0.804 -20.544 1.00 95.88 213 LYS A N 1
ATOM 1593 C CA . LYS A 1 213 ? 2.394 -2.047 -19.982 1.00 95.88 213 LYS A CA 1
ATOM 1594 C C . LYS A 1 213 ? 1.355 -3.141 -19.719 1.00 95.88 213 LYS A C 1
ATOM 1596 O O . LYS A 1 213 ? 1.693 -4.169 -19.137 1.00 95.88 213 LYS A O 1
ATOM 1601 N N . GLU A 1 214 ? 0.113 -2.970 -20.161 1.00 94.44 214 GLU A N 1
ATOM 1602 C CA . GLU A 1 214 ? -0.983 -3.922 -19.947 1.00 94.44 214 GLU A CA 1
ATOM 1603 C C . GLU A 1 214 ? -0.667 -5.299 -20.542 1.00 94.44 214 GLU A C 1
ATOM 1605 O O . GLU A 1 214 ? -0.860 -6.314 -19.876 1.00 94.44 214 GLU A O 1
ATOM 1610 N N . ALA A 1 215 ? -0.112 -5.338 -21.758 1.00 97.06 215 ALA A N 1
ATOM 1611 C CA . ALA A 1 215 ? 0.285 -6.589 -22.406 1.00 97.06 215 ALA A CA 1
ATOM 1612 C C . ALA A 1 215 ? 1.411 -7.304 -21.639 1.00 97.06 215 ALA A C 1
ATOM 1614 O O . ALA A 1 215 ? 1.355 -8.514 -21.439 1.00 97.06 215 ALA A O 1
ATOM 1615 N N . VAL A 1 216 ? 2.392 -6.545 -21.138 1.00 97.56 216 VAL A N 1
ATOM 1616 C CA . VAL A 1 216 ? 3.499 -7.086 -20.334 1.00 97.56 216 VAL A CA 1
ATOM 1617 C C . VAL A 1 216 ? 2.971 -7.688 -19.033 1.00 97.56 216 VAL A C 1
ATOM 1619 O O . VAL A 1 216 ? 3.393 -8.772 -18.637 1.00 97.56 216 VAL A O 1
ATOM 1622 N N . TRP A 1 217 ? 2.019 -7.017 -18.380 1.00 94.50 217 TRP A N 1
ATOM 1623 C CA . TRP A 1 217 ? 1.372 -7.553 -17.184 1.00 94.50 217 TRP A CA 1
ATOM 1624 C C . TRP A 1 217 ? 0.589 -8.836 -17.474 1.00 94.50 217 TRP A C 1
ATOM 1626 O O . TRP A 1 217 ? 0.732 -9.812 -16.742 1.00 94.50 217 TRP A O 1
ATOM 1636 N N . ALA A 1 218 ? -0.176 -8.873 -18.569 1.00 94.31 218 ALA A N 1
ATOM 1637 C CA . ALA A 1 218 ? -0.915 -10.066 -18.975 1.00 94.31 218 ALA A CA 1
ATOM 1638 C C . ALA A 1 218 ? 0.014 -11.269 -19.232 1.00 94.31 218 ALA A C 1
ATOM 1640 O O . ALA A 1 218 ? -0.300 -12.388 -18.822 1.00 94.31 218 ALA A O 1
ATOM 1641 N N . GLU A 1 219 ? 1.184 -11.047 -19.843 1.00 97.94 219 GLU A N 1
ATOM 1642 C CA . GLU A 1 219 ? 2.210 -12.085 -20.001 1.00 97.94 219 GLU A CA 1
ATOM 1643 C C . GLU A 1 219 ? 2.740 -12.590 -18.654 1.00 97.94 219 GLU A C 1
ATOM 1645 O O . GLU A 1 219 ? 2.840 -13.800 -18.458 1.00 97.94 219 GLU A O 1
ATOM 1650 N N . ILE A 1 220 ? 3.048 -11.687 -17.712 1.00 96.94 220 ILE A N 1
ATOM 1651 C CA . ILE A 1 220 ? 3.508 -12.056 -16.361 1.00 96.94 220 ILE A CA 1
ATOM 1652 C C . ILE A 1 220 ? 2.458 -12.927 -15.665 1.00 96.94 220 ILE A C 1
ATOM 1654 O O . ILE A 1 220 ? 2.790 -13.984 -15.131 1.00 96.94 220 ILE A O 1
ATOM 1658 N N . VAL A 1 221 ? 1.190 -12.508 -15.703 1.00 88.62 221 VAL A N 1
ATOM 1659 C CA . VAL A 1 221 ? 0.076 -13.247 -15.098 1.00 88.62 221 VAL A CA 1
ATOM 1660 C C . VAL A 1 221 ? -0.031 -14.658 -15.676 1.00 88.62 221 VAL A C 1
ATOM 1662 O O . VAL A 1 221 ? -0.185 -15.620 -14.920 1.00 88.62 221 VAL A O 1
ATOM 1665 N N . ALA A 1 222 ? 0.092 -14.797 -16.999 1.00 96.44 222 ALA A N 1
ATOM 1666 C CA . ALA A 1 222 ? 0.005 -16.084 -17.680 1.00 96.44 222 ALA A CA 1
ATOM 1667 C C . ALA A 1 222 ? 1.201 -17.007 -17.375 1.00 96.44 222 ALA A C 1
ATOM 1669 O O . ALA A 1 222 ? 1.006 -18.179 -17.046 1.00 96.44 222 ALA A O 1
ATOM 1670 N N . GLU A 1 223 ? 2.430 -16.496 -17.472 1.00 97.12 223 GLU A N 1
ATOM 1671 C CA . GLU A 1 223 ? 3.657 -17.285 -17.298 1.00 97.12 223 GLU A CA 1
ATOM 1672 C C . GLU A 1 223 ? 3.854 -17.746 -15.851 1.00 97.12 223 GLU A C 1
ATOM 1674 O O . GLU A 1 223 ? 4.166 -18.914 -15.604 1.00 97.12 223 GLU A O 1
ATOM 1679 N N . GLU A 1 224 ? 3.616 -16.849 -14.895 1.00 93.56 224 GLU A N 1
ATOM 1680 C CA . GLU A 1 224 ? 3.827 -17.094 -13.463 1.00 93.56 224 GLU A CA 1
ATOM 1681 C C . GLU A 1 224 ? 2.577 -17.704 -12.794 1.00 93.56 224 GLU A C 1
ATOM 1683 O O . GLU A 1 224 ? 2.581 -18.016 -11.601 1.00 93.56 224 GLU A O 1
ATOM 1688 N N . LYS A 1 225 ? 1.507 -17.940 -13.574 1.00 92.88 225 LYS A N 1
ATOM 1689 C CA . LYS A 1 225 ? 0.225 -18.520 -13.129 1.00 92.88 225 LYS A CA 1
ATOM 1690 C C . LYS A 1 225 ? -0.363 -17.757 -11.942 1.00 92.88 225 LYS A C 1
ATOM 1692 O O . LYS A 1 225 ? -0.762 -18.353 -10.931 1.00 92.88 225 LYS A O 1
ATOM 1697 N N . LEU A 1 226 ? -0.367 -16.436 -12.083 1.00 80.12 226 LEU A N 1
ATOM 1698 C CA . LEU A 1 226 ? -0.911 -15.516 -11.098 1.00 80.12 226 LEU A CA 1
ATOM 1699 C C . LEU A 1 226 ? -2.439 -15.510 -11.142 1.00 80.12 226 LEU A C 1
ATOM 1701 O O . LEU A 1 226 ? -3.066 -16.011 -12.079 1.00 80.12 226 LEU A O 1
ATOM 1705 N N . VAL A 1 227 ? -3.046 -14.907 -10.125 1.00 71.88 227 VAL A N 1
ATOM 1706 C CA . VAL A 1 227 ? -4.459 -14.535 -10.160 1.00 71.88 227 VAL A CA 1
ATOM 1707 C C . VAL A 1 227 ? -4.687 -13.623 -11.364 1.00 71.88 227 VAL A C 1
ATOM 1709 O O . VAL A 1 227 ? -3.984 -12.626 -11.548 1.00 71.88 227 VAL A O 1
ATOM 1712 N N . ALA A 1 228 ? -5.670 -13.988 -12.188 1.00 77.38 228 ALA A N 1
ATOM 1713 C CA . ALA A 1 228 ? -6.031 -13.252 -13.389 1.00 77.38 228 ALA A CA 1
ATOM 1714 C C . ALA A 1 228 ? -6.498 -11.839 -13.015 1.00 77.38 228 ALA A C 1
ATOM 1716 O O . ALA A 1 228 ? -7.608 -11.655 -12.518 1.00 77.38 228 ALA A O 1
ATOM 1717 N N . THR A 1 229 ? -5.609 -10.873 -13.227 1.00 72.31 229 THR A N 1
ATOM 1718 C CA . THR A 1 229 ? -5.778 -9.464 -12.873 1.00 72.31 229 THR A CA 1
ATOM 1719 C C . THR A 1 229 ? -5.278 -8.594 -14.004 1.00 72.31 229 THR A C 1
ATOM 1721 O O . THR A 1 229 ? -4.338 -8.935 -14.724 1.00 72.31 229 THR A O 1
ATOM 1724 N N . GLU A 1 230 ? -5.885 -7.430 -14.129 1.00 76.88 230 GLU A N 1
ATOM 1725 C CA . GLU A 1 230 ? -5.526 -6.452 -15.140 1.00 76.88 230 GLU A CA 1
ATOM 1726 C C . GLU A 1 230 ? -4.660 -5.359 -14.524 1.00 76.88 230 GLU A C 1
ATOM 1728 O O . GLU A 1 230 ? -4.803 -5.032 -13.347 1.00 76.88 230 GLU A O 1
ATOM 1733 N N . LEU A 1 231 ? -3.761 -4.758 -15.308 1.00 77.50 231 LEU A N 1
ATOM 1734 C CA . LEU A 1 231 ? -2.691 -3.924 -14.750 1.00 77.50 231 LEU A CA 1
ATOM 1735 C C . LEU A 1 231 ? -3.211 -2.811 -13.831 1.00 77.50 231 LEU A C 1
ATOM 1737 O O . LEU A 1 231 ? -2.737 -2.642 -12.711 1.00 77.50 231 LEU A O 1
ATOM 1741 N N . GLY A 1 232 ? -4.230 -2.074 -14.270 1.00 70.00 232 GLY A N 1
ATOM 1742 C CA . GLY A 1 232 ? -4.770 -0.994 -13.448 1.00 70.00 232 GLY A CA 1
ATOM 1743 C C . GLY A 1 232 ? -5.725 -1.445 -12.325 1.00 70.00 232 GLY A C 1
ATOM 1744 O O . GLY A 1 232 ? -6.306 -0.596 -11.656 1.00 70.00 232 GLY A O 1
ATOM 1745 N N . GLU A 1 233 ? -5.995 -2.743 -12.164 1.00 61.41 233 GLU A N 1
ATOM 1746 C CA . GLU A 1 233 ? -6.697 -3.282 -10.982 1.00 61.41 233 GLU A CA 1
ATOM 1747 C C . GLU A 1 233 ? -5.737 -3.454 -9.803 1.00 61.41 233 GLU A C 1
ATOM 1749 O O . GLU A 1 233 ? -6.126 -3.277 -8.651 1.00 61.41 233 GLU A O 1
ATOM 1754 N N . VAL A 1 234 ? -4.475 -3.767 -10.100 1.00 64.12 234 VAL A N 1
ATOM 1755 C CA . VAL A 1 234 ? -3.437 -4.064 -9.104 1.00 64.12 234 VAL A CA 1
ATOM 1756 C C . VAL A 1 234 ? -2.426 -2.934 -8.925 1.00 64.12 234 VAL A C 1
ATOM 1758 O O . VAL A 1 234 ? -1.636 -2.965 -7.982 1.00 64.12 234 VAL A O 1
ATOM 1761 N N . ALA A 1 235 ? -2.442 -1.936 -9.809 1.00 71.31 235 ALA A N 1
ATOM 1762 C CA . ALA A 1 235 ? -1.572 -0.779 -9.720 1.00 71.31 235 ALA A CA 1
ATOM 1763 C C . ALA A 1 235 ? -2.285 0.511 -10.112 1.00 71.31 235 ALA A C 1
ATOM 1765 O O . ALA A 1 235 ? -2.843 0.643 -11.200 1.00 71.31 235 ALA A O 1
ATOM 1766 N N . ASN A 1 236 ? -2.203 1.502 -9.232 1.00 71.62 236 ASN A N 1
ATOM 1767 C CA . ASN A 1 236 ? -2.670 2.844 -9.512 1.00 71.62 236 ASN A CA 1
ATOM 1768 C C . ASN A 1 236 ? -1.483 3.829 -9.437 1.00 71.62 236 ASN A C 1
ATOM 1770 O O . ASN A 1 236 ? -0.977 4.203 -8.378 1.00 71.62 236 ASN A O 1
ATOM 1774 N N . TRP A 1 237 ? -0.981 4.186 -10.618 1.00 82.00 237 TRP A N 1
ATOM 1775 C CA . TRP A 1 237 ? 0.300 4.868 -10.778 1.00 82.00 237 TRP A CA 1
ATOM 1776 C C . TRP A 1 237 ? 0.275 6.339 -10.374 1.00 82.00 237 TRP A C 1
ATOM 1778 O O . TRP A 1 237 ? 1.249 6.808 -9.788 1.00 82.00 237 TRP A O 1
ATOM 1788 N N . TRP A 1 238 ? -0.836 7.044 -10.615 1.00 76.12 238 TRP A N 1
ATOM 1789 C CA . TRP A 1 238 ? -0.932 8.475 -10.302 1.00 76.12 238 TRP A CA 1
ATOM 1790 C C . TRP A 1 238 ? -0.761 8.726 -8.807 1.00 76.12 238 TRP A C 1
ATOM 1792 O O . TRP A 1 238 ? -0.152 9.713 -8.406 1.00 76.12 238 TRP A O 1
ATOM 1802 N N . PHE A 1 239 ? -1.270 7.819 -7.974 1.00 65.06 239 PHE A N 1
ATOM 1803 C CA . PHE A 1 239 ? -1.162 7.942 -6.528 1.00 65.06 239 PHE A CA 1
ATOM 1804 C C . PHE A 1 239 ? 0.263 7.668 -6.052 1.00 65.06 239 PHE A C 1
ATOM 1806 O O . PHE A 1 239 ? 0.746 8.353 -5.157 1.00 65.06 239 PHE A O 1
ATOM 1813 N N . VAL A 1 240 ? 0.958 6.696 -6.658 1.00 79.69 2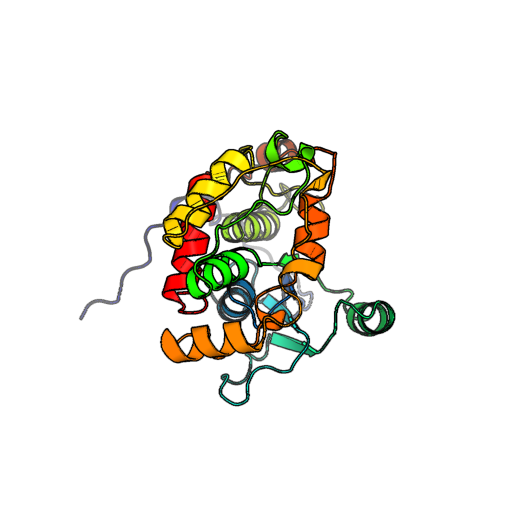40 VAL A N 1
ATOM 1814 C CA . VAL A 1 240 ? 2.380 6.470 -6.356 1.00 79.69 240 VAL A CA 1
ATOM 1815 C C . VAL A 1 240 ? 3.196 7.703 -6.730 1.00 79.69 240 VAL A C 1
ATOM 1817 O O . VAL A 1 240 ? 4.047 8.129 -5.954 1.00 79.69 240 VAL A O 1
ATOM 1820 N N . ASP A 1 241 ? 2.891 8.315 -7.875 1.00 79.81 241 ASP A N 1
ATOM 1821 C CA . ASP A 1 241 ? 3.507 9.579 -8.267 1.00 79.81 241 ASP A CA 1
ATOM 1822 C C . ASP A 1 241 ? 3.196 10.677 -7.252 1.00 79.81 241 ASP A C 1
ATOM 1824 O O . ASP A 1 241 ? 4.119 11.314 -6.764 1.00 79.81 241 ASP A O 1
ATOM 1828 N N . ALA A 1 242 ? 1.939 10.862 -6.846 1.00 72.94 242 ALA A N 1
ATOM 1829 C CA . ALA A 1 242 ? 1.575 11.853 -5.834 1.00 72.94 242 ALA A CA 1
ATOM 1830 C C . ALA A 1 242 ? 2.321 11.636 -4.502 1.00 72.94 242 ALA A C 1
ATOM 1832 O O . ALA A 1 242 ? 2.861 12.588 -3.944 1.00 72.94 242 ALA A O 1
ATOM 1833 N N . LEU A 1 243 ? 2.415 10.384 -4.038 1.00 74.12 243 LEU A N 1
ATOM 1834 C CA . LEU A 1 243 ? 3.127 10.013 -2.813 1.00 74.12 243 LEU A CA 1
ATOM 1835 C C . LEU A 1 243 ? 4.627 10.328 -2.896 1.00 74.12 243 LEU A C 1
ATOM 1837 O O . LEU A 1 243 ? 5.232 10.741 -1.911 1.00 74.12 243 LEU A O 1
ATOM 1841 N N . PHE A 1 244 ? 5.241 10.111 -4.059 1.00 82.06 244 PHE A N 1
ATOM 1842 C CA . PHE A 1 244 ? 6.690 10.217 -4.234 1.00 82.06 244 PHE A CA 1
ATOM 1843 C C . PHE A 1 244 ? 7.162 11.536 -4.837 1.00 82.06 244 PHE A C 1
ATOM 1845 O O . PHE A 1 244 ? 8.359 11.818 -4.817 1.00 82.06 244 PHE A O 1
ATOM 1852 N N . MET A 1 245 ? 6.264 12.353 -5.376 1.00 73.62 245 MET A N 1
ATOM 1853 C CA . MET A 1 245 ? 6.593 13.668 -5.921 1.00 73.62 245 MET A CA 1
ATOM 1854 C C . MET A 1 245 ? 6.666 14.757 -4.860 1.00 73.62 245 MET A C 1
ATOM 1856 O O . MET A 1 245 ? 7.160 15.850 -5.156 1.00 73.62 245 MET A O 1
ATOM 1860 N N . ASP A 1 246 ? 6.214 14.471 -3.642 1.00 64.75 246 ASP A N 1
ATOM 1861 C CA . ASP A 1 246 ? 6.159 15.490 -2.616 1.00 64.75 246 ASP A CA 1
ATOM 1862 C C . ASP A 1 246 ? 7.547 15.863 -2.072 1.00 64.75 246 ASP A C 1
ATOM 1864 O O . ASP A 1 246 ? 8.499 15.074 -2.086 1.00 64.75 246 ASP A O 1
ATOM 1868 N N . LYS A 1 247 ? 7.679 17.121 -1.651 1.00 62.53 247 LYS A N 1
ATOM 1869 C CA . LYS A 1 247 ? 8.913 17.694 -1.083 1.00 62.53 247 LYS A CA 1
ATOM 1870 C C . LYS A 1 247 ? 8.866 17.778 0.442 1.00 62.53 247 LYS A C 1
ATOM 1872 O O . LYS A 1 247 ? 9.842 18.213 1.049 1.00 62.53 247 LYS A O 1
ATOM 1877 N N . TRP A 1 248 ? 7.738 17.401 1.037 1.00 59.59 248 TRP A N 1
ATOM 1878 C CA . TRP A 1 248 ? 7.460 17.535 2.460 1.00 59.59 248 TRP A CA 1
ATOM 1879 C C . TRP A 1 248 ? 7.503 16.180 3.166 1.00 59.59 248 TRP A C 1
ATOM 1881 O O . TRP A 1 248 ? 7.114 15.156 2.606 1.00 59.59 248 TRP A O 1
ATOM 1891 N N . GLU A 1 249 ? 7.961 16.186 4.416 1.00 72.00 249 GLU A N 1
ATOM 1892 C CA . GLU A 1 249 ? 7.885 15.024 5.300 1.00 72.00 249 GLU A CA 1
ATOM 1893 C C . GLU A 1 249 ? 6.485 14.970 5.928 1.00 72.00 249 GLU A C 1
ATOM 1895 O O . GLU A 1 249 ? 6.117 15.838 6.721 1.00 72.00 249 GLU A O 1
ATOM 1900 N N . PHE A 1 250 ? 5.695 13.952 5.583 1.00 70.12 250 PHE A N 1
ATOM 1901 C CA . PHE A 1 250 ? 4.423 13.676 6.253 1.00 70.12 250 PHE A CA 1
ATOM 1902 C C . PHE A 1 250 ? 4.673 12.701 7.394 1.00 70.12 250 PHE A C 1
ATOM 1904 O O . PHE A 1 250 ? 4.815 11.499 7.180 1.00 70.12 250 PHE A O 1
ATOM 1911 N N . ILE A 1 251 ? 4.762 13.234 8.610 1.00 86.12 251 ILE A N 1
ATOM 1912 C CA . ILE A 1 251 ? 4.940 12.445 9.826 1.00 86.12 251 ILE A CA 1
ATOM 1913 C C . ILE A 1 251 ? 3.815 12.808 10.786 1.00 86.12 251 ILE A C 1
ATOM 1915 O O . ILE A 1 251 ? 3.577 13.982 11.072 1.00 86.12 251 ILE A O 1
ATOM 1919 N N . ASP A 1 252 ? 3.122 11.790 11.280 1.00 86.38 252 ASP A N 1
ATOM 1920 C CA . ASP A 1 252 ? 2.100 11.936 12.308 1.00 86.38 252 ASP A CA 1
ATOM 1921 C C . ASP A 1 252 ? 2.658 11.612 13.705 1.00 86.38 252 ASP A C 1
ATOM 1923 O O . ASP A 1 252 ? 3.857 11.413 13.909 1.00 86.38 252 ASP A O 1
ATOM 1927 N N . THR A 1 253 ? 1.780 11.578 14.705 1.00 92.44 253 THR A N 1
ATOM 1928 C CA . THR A 1 253 ? 2.147 11.146 16.054 1.00 92.44 253 THR A CA 1
ATOM 1929 C C . THR A 1 253 ? 1.161 10.132 16.603 1.00 92.44 253 THR A C 1
ATOM 1931 O O . THR A 1 253 ? -0.052 10.346 16.577 1.00 92.44 253 THR A O 1
ATOM 1934 N N . MET A 1 254 ? 1.712 9.061 17.178 1.00 95.69 254 MET A N 1
ATOM 1935 C CA . MET A 1 254 ? 0.981 8.025 17.910 1.00 95.69 254 MET A CA 1
ATOM 1936 C C . MET A 1 254 ? 0.806 8.342 19.400 1.00 95.69 254 MET A C 1
ATOM 1938 O O . MET A 1 254 ? 0.335 7.491 20.151 1.00 95.69 254 MET A O 1
ATOM 1942 N N . ASN A 1 255 ? 1.216 9.527 19.873 1.00 97.75 255 ASN A N 1
ATOM 1943 C CA . ASN A 1 255 ? 1.173 9.852 21.305 1.00 97.75 255 ASN A CA 1
ATOM 1944 C C . ASN A 1 255 ? -0.236 9.730 21.884 1.00 97.75 255 ASN A C 1
ATOM 1946 O O . ASN A 1 255 ? -0.408 8.992 22.848 1.00 97.75 255 ASN A O 1
ATOM 1950 N N . LYS A 1 256 ? -1.239 10.322 21.228 1.00 97.06 256 LYS A N 1
ATOM 1951 C CA . LYS A 1 256 ? -2.636 10.236 21.668 1.00 97.06 256 LYS A CA 1
ATOM 1952 C C . LYS A 1 256 ? -3.116 8.784 21.774 1.00 97.06 256 LYS A C 1
ATOM 1954 O O . LYS A 1 256 ? -3.698 8.390 22.776 1.00 97.06 256 LYS A O 1
ATOM 1959 N N . SER A 1 257 ? -2.824 7.957 20.772 1.00 94.38 257 SER A N 1
ATOM 1960 C CA . SER A 1 257 ? -3.195 6.536 20.770 1.00 94.38 257 SER A CA 1
ATOM 1961 C C . SER A 1 257 ? -2.564 5.796 21.957 1.00 94.38 257 SER A C 1
ATOM 1963 O O . SER A 1 257 ? -3.259 5.092 22.687 1.00 94.38 257 SER A O 1
ATOM 1965 N N . LYS A 1 258 ? -1.270 6.029 22.217 1.00 97.12 258 LYS A N 1
ATOM 1966 C CA . LYS A 1 258 ? -0.537 5.427 23.344 1.00 97.12 258 LYS A CA 1
ATOM 1967 C C . LYS A 1 258 ? -1.043 5.904 24.704 1.00 97.12 258 LYS A C 1
ATOM 1969 O O . LYS A 1 258 ? -1.204 5.086 25.604 1.00 97.12 258 LYS A O 1
ATOM 1974 N N . GLU A 1 259 ? -1.315 7.198 24.851 1.00 97.38 259 GLU A N 1
ATOM 1975 C CA . GLU A 1 259 ? -1.862 7.806 26.074 1.00 97.38 259 GLU A CA 1
ATOM 1976 C C . GLU A 1 259 ? -3.240 7.236 26.426 1.00 97.38 259 GLU A C 1
ATOM 1978 O O . GLU A 1 259 ? -3.563 7.068 27.599 1.00 97.38 259 GLU A O 1
ATOM 1983 N N . HIS A 1 260 ? -4.018 6.864 25.410 1.00 96.06 260 HIS A N 1
ATOM 1984 C CA . HIS A 1 260 ? -5.316 6.218 25.570 1.00 96.06 260 HIS A CA 1
ATOM 1985 C C . HIS A 1 260 ? -5.221 4.683 25.712 1.00 96.06 260 HIS A C 1
ATOM 1987 O O . HIS A 1 260 ? -6.225 4.016 25.960 1.00 96.06 260 HIS A O 1
ATOM 1993 N N . GLY A 1 261 ? -4.016 4.108 25.624 1.00 94.69 261 GLY A N 1
ATOM 1994 C CA . GLY A 1 261 ? -3.748 2.693 25.896 1.00 94.69 261 GLY A CA 1
ATOM 1995 C C . GLY A 1 261 ? -3.569 1.804 24.663 1.00 94.69 261 GLY A C 1
ATOM 1996 O O . GLY A 1 261 ? -3.418 0.592 24.820 1.00 94.69 261 GLY A O 1
ATOM 1997 N N . PHE A 1 262 ? -3.546 2.362 23.449 1.00 95.25 262 PHE A N 1
ATOM 1998 C CA . PHE A 1 262 ? -3.161 1.619 22.250 1.00 95.25 262 PHE A CA 1
ATOM 1999 C C . PHE A 1 262 ? -1.638 1.583 22.095 1.00 95.25 262 PHE A C 1
ATOM 2001 O O . PHE A 1 262 ? -1.012 2.564 21.694 1.00 95.25 262 PHE A O 1
ATOM 2008 N N . LEU A 1 263 ? -1.040 0.433 22.406 1.00 96.50 263 LEU A N 1
ATOM 2009 C CA . LEU A 1 263 ? 0.414 0.219 22.359 1.00 96.50 263 LEU A CA 1
ATOM 2010 C C . LEU A 1 263 ? 0.857 -0.648 21.170 1.00 96.50 263 LEU A C 1
ATOM 2012 O O . LEU A 1 263 ? 1.985 -1.143 21.153 1.00 96.50 263 LEU A O 1
ATOM 2016 N N . GLY A 1 264 ? -0.034 -0.863 20.197 1.00 91.25 264 GLY A N 1
ATOM 2017 C CA . GLY A 1 264 ? 0.297 -1.571 18.968 1.00 91.25 264 GLY A CA 1
ATOM 2018 C C . GLY A 1 264 ? 1.376 -0.821 18.187 1.00 91.25 264 GLY A C 1
ATOM 2019 O O . GLY A 1 264 ? 1.334 0.402 18.062 1.00 91.25 264 GLY A O 1
ATOM 2020 N N . PHE A 1 265 ? 2.344 -1.563 17.662 1.00 96.75 265 PHE A N 1
ATOM 2021 C CA . PHE A 1 265 ? 3.376 -1.036 16.777 1.00 96.75 265 PHE A CA 1
ATOM 2022 C C . PHE A 1 265 ? 3.774 -2.103 15.758 1.00 96.75 265 PHE A C 1
ATOM 2024 O O . PHE A 1 265 ? 3.485 -3.295 15.930 1.00 96.75 265 PHE A O 1
ATOM 2031 N N . ARG A 1 266 ? 4.456 -1.680 14.695 1.00 92.38 266 ARG A N 1
ATOM 2032 C CA . ARG A 1 266 ? 5.091 -2.567 13.717 1.00 92.38 266 ARG A CA 1
ATOM 2033 C C . ARG A 1 266 ? 6.467 -2.030 13.372 1.00 92.38 266 ARG A C 1
ATOM 2035 O O . ARG A 1 266 ? 6.686 -0.830 13.359 1.00 92.38 266 ARG A O 1
ATOM 2042 N N . ASN A 1 267 ? 7.400 -2.930 13.081 1.00 95.88 267 ASN A N 1
ATOM 2043 C CA . ASN A 1 267 ? 8.639 -2.531 12.426 1.00 95.88 267 ASN A CA 1
ATOM 2044 C C . ASN A 1 267 ? 8.351 -2.385 10.928 1.00 95.88 267 ASN A C 1
ATOM 2046 O O . ASN A 1 267 ? 7.997 -3.381 10.291 1.00 95.88 267 ASN A O 1
ATOM 2050 N N . THR A 1 268 ? 8.498 -1.182 10.374 1.00 89.38 268 THR A N 1
ATOM 2051 C CA . THR A 1 268 ? 8.075 -0.896 8.995 1.00 89.38 268 THR A CA 1
ATOM 2052 C C . THR A 1 268 ? 8.811 -1.748 7.963 1.00 89.38 268 THR A C 1
ATOM 2054 O O . THR A 1 268 ? 8.181 -2.228 7.027 1.00 89.38 268 THR A O 1
ATOM 2057 N N . VAL A 1 269 ? 10.108 -2.022 8.139 1.00 91.75 269 VAL A N 1
ATOM 2058 C CA . VAL A 1 269 ? 10.868 -2.859 7.191 1.00 91.75 269 VAL A CA 1
ATOM 2059 C C . VAL A 1 269 ? 10.322 -4.288 7.172 1.00 91.75 269 VAL A C 1
ATOM 2061 O O . VAL A 1 269 ? 10.032 -4.822 6.105 1.00 91.75 269 VAL A O 1
ATOM 2064 N N . ARG A 1 270 ? 10.106 -4.888 8.350 1.00 91.25 270 ARG A N 1
ATOM 2065 C CA . ARG A 1 270 ? 9.542 -6.246 8.456 1.00 91.25 270 ARG A CA 1
ATOM 2066 C C . ARG A 1 270 ? 8.107 -6.317 7.947 1.00 91.25 270 ARG A C 1
ATOM 2068 O O . ARG A 1 270 ? 7.744 -7.293 7.303 1.00 91.25 270 ARG A O 1
ATOM 2075 N N . SER A 1 271 ? 7.301 -5.297 8.243 1.00 83.56 271 SER A N 1
ATOM 2076 C CA . SER A 1 271 ? 5.938 -5.167 7.719 1.00 83.56 271 SER A CA 1
ATOM 2077 C C . SER A 1 271 ? 5.964 -5.128 6.190 1.00 83.56 271 SER A C 1
ATOM 2079 O O . SER A 1 271 ? 5.304 -5.936 5.545 1.00 83.56 271 SER A O 1
ATOM 2081 N N . PHE A 1 272 ? 6.804 -4.274 5.603 1.00 87.44 272 PHE A N 1
ATOM 2082 C CA . PHE A 1 272 ? 6.964 -4.157 4.157 1.00 87.44 272 PHE A CA 1
ATOM 2083 C C . PHE A 1 272 ? 7.361 -5.493 3.509 1.00 87.44 272 PHE A C 1
ATOM 2085 O O . PHE A 1 272 ? 6.725 -5.921 2.548 1.00 87.44 272 PHE A O 1
ATOM 2092 N N . GLU A 1 273 ? 8.345 -6.200 4.072 1.00 90.31 273 GLU A N 1
ATOM 2093 C CA . GLU A 1 273 ? 8.733 -7.541 3.615 1.00 90.31 273 GLU A CA 1
ATOM 2094 C C . GLU A 1 273 ? 7.585 -8.551 3.706 1.00 90.31 273 GLU A C 1
ATOM 2096 O O . GLU A 1 273 ? 7.340 -9.278 2.742 1.00 90.31 273 GLU A O 1
ATOM 2101 N N . ALA A 1 274 ? 6.880 -8.582 4.840 1.00 83.19 274 ALA A N 1
ATOM 2102 C CA . ALA A 1 274 ? 5.778 -9.504 5.083 1.00 83.19 274 ALA A CA 1
ATOM 2103 C C . ALA A 1 274 ? 4.608 -9.258 4.124 1.00 83.19 274 ALA A C 1
ATOM 2105 O O . ALA A 1 274 ? 4.040 -10.215 3.595 1.00 83.19 274 ALA A O 1
ATOM 2106 N N . TRP A 1 275 ? 4.274 -7.994 3.844 1.00 79.62 275 TRP A N 1
ATOM 2107 C CA . TRP A 1 275 ? 3.243 -7.655 2.867 1.00 79.62 275 TRP A CA 1
ATOM 2108 C C . TRP A 1 275 ? 3.642 -8.098 1.463 1.00 79.62 275 TRP A C 1
ATOM 2110 O O . TRP A 1 275 ? 2.809 -8.704 0.795 1.00 79.62 275 TRP A O 1
ATOM 2120 N N . ILE A 1 276 ? 4.897 -7.891 1.040 1.00 85.88 276 ILE A N 1
ATOM 2121 C CA . ILE A 1 276 ? 5.405 -8.402 -0.247 1.00 85.88 276 ILE A CA 1
ATOM 2122 C C . ILE A 1 276 ? 5.289 -9.932 -0.315 1.00 85.88 276 ILE A C 1
ATOM 2124 O O . ILE A 1 276 ? 4.770 -10.464 -1.298 1.00 85.88 276 ILE A O 1
ATOM 2128 N N . ASP A 1 277 ? 5.718 -10.643 0.729 1.00 82.69 277 ASP A N 1
ATOM 2129 C CA . ASP A 1 277 ? 5.637 -12.108 0.782 1.00 82.69 277 ASP A CA 1
ATOM 2130 C C . ASP A 1 277 ? 4.193 -12.606 0.727 1.00 82.69 277 ASP A C 1
ATOM 2132 O O . ASP A 1 277 ? 3.902 -13.583 0.038 1.00 82.69 277 ASP A O 1
ATOM 2136 N N . LYS A 1 278 ? 3.267 -11.907 1.388 1.00 72.12 278 LYS A N 1
ATOM 2137 C CA . LYS A 1 278 ? 1.832 -12.203 1.335 1.00 72.12 278 LYS A CA 1
ATOM 2138 C C . LYS A 1 278 ? 1.284 -12.046 -0.088 1.00 72.12 278 LYS A C 1
ATOM 2140 O O . LYS A 1 278 ? 0.523 -12.899 -0.539 1.00 72.12 278 LYS A O 1
ATOM 2145 N N . MET A 1 279 ? 1.719 -11.023 -0.833 1.00 73.25 279 MET A N 1
ATOM 2146 C CA . MET A 1 279 ? 1.322 -10.838 -2.240 1.00 73.25 279 MET A CA 1
ATOM 2147 C C . MET A 1 279 ? 1.789 -11.985 -3.140 1.00 73.25 279 MET A C 1
ATOM 2149 O O . MET A 1 279 ? 1.035 -12.448 -3.999 1.00 73.25 279 MET A O 1
ATOM 2153 N N . LYS A 1 280 ? 3.029 -12.443 -2.930 1.00 82.25 280 LYS A N 1
ATOM 2154 C CA . LYS A 1 280 ? 3.617 -13.586 -3.642 1.00 82.25 280 LYS A CA 1
ATOM 2155 C C . LYS A 1 280 ? 2.918 -14.892 -3.277 1.00 82.25 280 LYS A C 1
ATOM 2157 O O . LYS A 1 280 ? 2.594 -15.689 -4.153 1.00 82.25 280 LYS A O 1
ATOM 2162 N N . LEU A 1 281 ? 2.622 -15.093 -1.990 1.00 76.00 281 LEU A N 1
ATOM 2163 C CA . LEU A 1 281 ? 1.893 -16.259 -1.490 1.00 76.00 281 LEU A CA 1
ATOM 2164 C C . LEU A 1 281 ? 0.507 -16.377 -2.134 1.00 76.00 281 LEU A C 1
ATOM 2166 O O . LEU A 1 281 ? 0.120 -17.466 -2.556 1.00 76.00 281 LEU A O 1
ATOM 2170 N N . TYR A 1 282 ? -0.213 -15.259 -2.260 1.00 66.38 282 TYR A N 1
ATOM 2171 C CA . TYR A 1 282 ? -1.502 -15.201 -2.957 1.00 66.38 282 TYR A CA 1
ATOM 2172 C C . TYR A 1 282 ? -1.385 -15.176 -4.482 1.00 66.38 282 TYR A C 1
ATOM 2174 O O . TYR A 1 282 ? -2.403 -15.102 -5.165 1.00 66.38 282 TYR A O 1
ATOM 2182 N N . ARG A 1 283 ? -0.164 -15.279 -5.021 1.00 73.94 283 ARG A N 1
ATOM 2183 C CA . ARG A 1 283 ? 0.131 -15.284 -6.456 1.00 73.94 283 ARG A CA 1
ATOM 2184 C C . ARG A 1 283 ? -0.478 -14.103 -7.187 1.00 73.94 283 ARG A C 1
ATOM 2186 O O . ARG A 1 283 ? -1.039 -14.271 -8.261 1.00 73.94 283 ARG A O 1
ATOM 2193 N N . ILE A 1 284 ? -0.405 -12.913 -6.609 1.00 70.94 284 ILE A N 1
ATOM 2194 C CA . ILE A 1 284 ? -0.869 -11.709 -7.308 1.00 70.94 284 ILE A CA 1
ATOM 2195 C C . ILE A 1 284 ? 0.305 -10.938 -7.908 1.00 70.94 284 ILE A C 1
ATOM 2197 O O . ILE A 1 284 ? 0.151 -10.195 -8.869 1.00 70.94 284 ILE A O 1
ATOM 2201 N N . VAL A 1 285 ? 1.505 -11.210 -7.404 1.00 81.62 285 VAL A N 1
ATOM 2202 C CA . VAL A 1 285 ? 2.783 -10.913 -8.050 1.00 81.62 285 VAL A CA 1
ATOM 2203 C C . VAL A 1 285 ? 3.670 -12.166 -7.996 1.00 81.62 285 VAL A C 1
ATOM 2205 O O . VAL A 1 285 ? 3.425 -13.020 -7.139 1.00 81.62 285 VAL A O 1
ATOM 2208 N N . PRO A 1 286 ? 4.676 -12.295 -8.881 1.00 86.25 286 PRO A N 1
ATOM 2209 C CA . PRO A 1 286 ? 5.633 -13.407 -8.863 1.00 86.25 286 PRO A CA 1
ATOM 2210 C C . PRO A 1 286 ? 6.575 -13.368 -7.656 1.00 86.25 286 PRO A C 1
ATOM 2212 O O . PRO A 1 286 ? 6.935 -12.251 -7.216 1.00 86.25 286 PRO A O 1
#

Secondary structure (DSSP, 8-state):
-PPPP--TTSHHHHTTSTT-----------S-SEEEEEETTTSHHHHHHHHHTTSTTSTTPSEEEEEEESSPPPTTSPPPPTTEEEEE--TT-HHHHHHHHTT-TT--EEE---HHHHHHHHHHHT--EE--S-HHHHHS-B----HHHHHHHHHHHHHSGGGTTT-------SS-B-HHHHHHHHHHHHT--EE----GGG---HHHHTTT-HHHHHHHHHHTT-----HHHH--HHHHHHHHH--S------HHHHHTT------HHHHHHHHHHHHHHTTS--

Foldseek 3Di:
DDDDDDDPPPCPPCVPQPPDDDDDDDDPPDQWQAEAEEALLVAQVNVVCQVQQCDPPQFSTPYAYEREDQDPHDPPDDDRDPSYDYDNADPVDPVRCCVRCVVVPRHDYYYDAADLLLLLLCLLVLHAAEDQFDPLQQVDKEWAAQPVQVSVLSSCLSRLPPLRPPDDADGTQQDIDGVPVQSVVSCVLSVHHHDYDDDPVPHDFCVVVCPPCQVVSQVQCVVLVADDDTNCSHHDRVVVHVVRHDNDYDDDDRPSVVVSPSPHHDDVNVSSNVSSVSSVVNRNGD

Organism: Oryza sativa subsp. indica (NCBI:txid39946)

Sequence (286 aa):
MPPMSMSWWWAGAIGAARKCHDGGGGEQQPPFRSVALVVGSTGIVGTSLVDILPLPDTPGGPWKVYALSRRPPPPWSPPPPAAVTHLCVDLADAAAVAEALAPLTDITHVFYVALCVYAAICRKERRELRWPGSLGAWEGFSNASDADLVAEQQIWAAVAGAAAKNEAFNCSNGDIYKWKQLWPVLAGKFGVEWAGYEGEERRVGLTAAMAGKEAVWAEIVAEEKLVATELGEVANWWFVDALFMDKWEFIDTMNKSKEHGFLGFRNTVRSFEAWIDKMKLYRIVP

Radius of gyration: 20.64 Å; chains: 1; bounding box: 53×55×56 Å